Protein AF-A0A0F9M7B9-F1 (afdb_monomer_lite)

Structure (mmCIF, N/CA/C/O backbone):
data_AF-A0A0F9M7B9-F1
#
_entry.id   AF-A0A0F9M7B9-F1
#
loop_
_atom_site.group_PDB
_atom_site.id
_atom_site.type_symbol
_atom_site.label_atom_id
_atom_site.label_alt_id
_atom_site.label_comp_id
_atom_site.label_asym_id
_atom_site.label_entity_id
_atom_site.label_seq_id
_atom_site.pdbx_PDB_ins_code
_atom_site.Cartn_x
_atom_site.Cartn_y
_atom_site.Cartn_z
_atom_site.occupancy
_atom_site.B_iso_or_equiv
_atom_site.auth_seq_id
_atom_site.auth_comp_id
_atom_site.auth_asym_id
_atom_site.auth_atom_id
_atom_site.pdbx_PDB_model_num
ATOM 1 N N . MET A 1 1 ? 19.410 7.692 6.467 1.00 44.75 1 MET A N 1
ATOM 2 C CA . MET A 1 1 ? 18.412 7.397 5.417 1.00 44.75 1 MET A CA 1
ATOM 3 C C . MET A 1 1 ? 17.700 6.108 5.804 1.00 44.75 1 MET A C 1
ATOM 5 O O . MET A 1 1 ? 18.288 5.040 5.703 1.00 44.75 1 MET A O 1
ATOM 9 N N . THR A 1 2 ? 16.499 6.206 6.368 1.00 56.56 2 THR A N 1
ATOM 10 C CA . THR A 1 2 ? 15.730 5.070 6.905 1.00 56.56 2 THR A CA 1
ATOM 11 C C . THR A 1 2 ? 14.997 4.385 5.751 1.00 56.56 2 THR A C 1
ATOM 13 O O . THR A 1 2 ? 14.024 4.923 5.225 1.00 56.56 2 THR A O 1
ATOM 16 N N . GLY A 1 3 ? 15.500 3.232 5.299 1.00 77.12 3 GLY A N 1
ATOM 17 C CA . GLY A 1 3 ? 14.909 2.485 4.183 1.00 77.12 3 GLY A CA 1
ATOM 18 C C . GLY A 1 3 ? 13.500 1.962 4.494 1.00 77.12 3 GLY A C 1
ATOM 19 O O . GLY A 1 3 ? 13.131 1.815 5.660 1.00 77.12 3 GLY A O 1
ATOM 20 N N . ILE A 1 4 ? 12.718 1.636 3.456 1.00 86.00 4 ILE A N 1
ATOM 21 C CA . ILE A 1 4 ? 11.311 1.215 3.607 1.00 86.00 4 ILE A CA 1
ATOM 22 C C . ILE A 1 4 ? 11.134 0.019 4.557 1.00 86.00 4 ILE A C 1
ATOM 24 O O . ILE A 1 4 ? 10.221 0.004 5.376 1.00 86.00 4 ILE A O 1
ATOM 28 N N . VAL A 1 5 ? 12.065 -0.936 4.514 1.00 87.81 5 VAL A N 1
ATOM 29 C CA . VAL A 1 5 ? 12.087 -2.111 5.400 1.00 87.81 5 VAL A CA 1
ATOM 30 C C . VAL A 1 5 ? 12.190 -1.699 6.868 1.00 87.81 5 VAL A C 1
ATOM 32 O O . VAL A 1 5 ? 11.502 -2.252 7.716 1.00 87.81 5 VAL A O 1
ATOM 35 N N . GLN A 1 6 ? 13.016 -0.698 7.177 1.00 86.75 6 GLN A N 1
ATOM 36 C CA . GLN A 1 6 ? 13.178 -0.218 8.545 1.00 86.75 6 GLN A CA 1
ATOM 37 C C . GLN A 1 6 ? 11.913 0.487 9.039 1.00 86.75 6 GLN A C 1
ATOM 39 O O . GLN A 1 6 ? 11.528 0.287 10.184 1.00 86.75 6 GLN A O 1
ATOM 44 N N . ARG A 1 7 ? 11.232 1.253 8.177 1.00 85.88 7 ARG A N 1
ATOM 45 C CA . ARG A 1 7 ? 9.945 1.882 8.517 1.00 85.88 7 ARG A CA 1
ATOM 46 C C . ARG A 1 7 ? 8.865 0.834 8.800 1.00 85.88 7 ARG A C 1
ATOM 48 O O . ARG A 1 7 ? 8.192 0.924 9.817 1.00 85.88 7 ARG A O 1
ATOM 55 N N . LEU A 1 8 ? 8.763 -0.199 7.963 1.00 87.38 8 LEU A N 1
ATOM 56 C CA . LEU A 1 8 ? 7.835 -1.315 8.188 1.00 87.38 8 LEU A CA 1
ATOM 57 C C . LEU A 1 8 ? 8.156 -2.076 9.484 1.00 87.38 8 LEU A C 1
ATOM 59 O O . LEU A 1 8 ? 7.245 -2.386 10.244 1.00 87.38 8 LEU A O 1
ATOM 63 N N . ASN A 1 9 ? 9.440 -2.293 9.793 1.00 89.69 9 ASN A N 1
ATOM 64 C CA . ASN A 1 9 ? 9.862 -2.889 11.064 1.00 89.69 9 ASN A CA 1
ATOM 65 C C . ASN A 1 9 ? 9.523 -2.014 12.282 1.00 89.69 9 ASN A C 1
ATOM 67 O O . ASN A 1 9 ? 9.213 -2.558 13.334 1.00 89.69 9 ASN A O 1
ATOM 71 N N . VAL A 1 10 ? 9.581 -0.682 12.167 1.00 86.88 10 VAL A N 1
ATOM 72 C CA . VAL A 1 10 ? 9.195 0.227 13.263 1.00 86.88 10 VAL A CA 1
ATOM 73 C C . VAL A 1 10 ? 7.695 0.144 13.542 1.00 86.88 10 VAL A C 1
ATOM 75 O O . VAL A 1 10 ? 7.303 0.125 14.703 1.00 86.88 10 VAL A O 1
ATOM 78 N N . VAL A 1 11 ? 6.867 0.065 12.498 1.00 82.31 11 VAL A N 1
ATOM 79 C CA . VAL A 1 11 ? 5.403 0.048 12.648 1.00 82.31 11 VAL A CA 1
ATOM 80 C C . VAL A 1 11 ? 4.883 -1.332 13.060 1.00 82.31 11 VAL A C 1
ATOM 82 O O . VAL A 1 11 ? 4.024 -1.432 13.929 1.00 82.31 11 VAL A O 1
ATOM 85 N N . PHE A 1 12 ? 5.398 -2.406 12.458 1.00 84.75 12 PHE A N 1
ATOM 86 C CA . PHE A 1 12 ? 4.832 -3.755 12.599 1.00 84.75 12 PHE A CA 1
ATOM 87 C C . PHE A 1 12 ? 5.745 -4.759 13.313 1.00 84.75 12 PHE A C 1
ATOM 89 O O . PHE A 1 12 ? 5.338 -5.899 13.563 1.00 84.75 12 PHE A O 1
ATOM 96 N N . GLY A 1 13 ? 6.995 -4.403 13.610 1.00 87.06 13 GLY A N 1
ATOM 97 C CA . GLY A 1 13 ? 7.968 -5.355 14.144 1.00 87.06 13 GLY A CA 1
ATOM 98 C C . GLY A 1 13 ? 8.154 -6.558 13.202 1.00 87.06 13 GLY A C 1
ATOM 99 O O . GLY A 1 13 ? 8.300 -6.364 11.997 1.00 87.06 13 GLY A O 1
ATOM 100 N N . PRO A 1 14 ? 8.142 -7.806 13.705 1.00 88.38 14 PRO A N 1
ATOM 101 C CA . PRO A 1 14 ? 8.299 -9.010 12.883 1.00 88.38 14 PRO A CA 1
ATOM 102 C C . PRO A 1 14 ? 6.991 -9.505 12.237 1.00 88.38 14 PRO A C 1
ATOM 104 O O . PRO A 1 14 ? 6.992 -10.551 11.597 1.00 88.38 14 PRO A O 1
ATOM 107 N N . THR A 1 15 ? 5.864 -8.814 12.434 1.00 87.69 15 THR A N 1
ATOM 108 C CA . THR A 1 15 ? 4.527 -9.326 12.063 1.00 87.69 15 THR A CA 1
ATOM 109 C C . THR A 1 15 ? 4.100 -9.011 10.629 1.00 87.69 15 THR A C 1
ATOM 111 O O . THR A 1 15 ? 2.975 -9.320 10.238 1.00 87.69 15 THR A O 1
ATOM 114 N N . TRP A 1 16 ? 4.987 -8.416 9.829 1.00 92.56 16 TRP A N 1
ATOM 115 C CA . TRP A 1 16 ? 4.747 -8.148 8.415 1.00 92.56 16 TRP A CA 1
ATOM 116 C C . TRP A 1 16 ? 5.585 -9.062 7.518 1.00 92.56 16 TRP A C 1
ATOM 118 O O . TRP A 1 16 ? 6.650 -9.549 7.895 1.00 92.56 16 TRP A O 1
ATOM 128 N N . GLY A 1 17 ? 5.105 -9.270 6.298 1.00 93.75 17 GLY A N 1
ATOM 129 C CA . GLY A 1 17 ? 5.786 -10.022 5.255 1.00 93.75 17 GLY A CA 1
ATOM 130 C C . GLY A 1 17 ? 5.782 -9.273 3.930 1.00 93.75 17 GLY A C 1
ATOM 131 O O . GLY A 1 17 ? 4.973 -8.371 3.703 1.00 93.75 17 GLY A O 1
ATOM 132 N N . ARG A 1 18 ? 6.683 -9.675 3.033 1.00 94.12 18 ARG A N 1
ATOM 133 C CA . ARG A 1 18 ? 6.687 -9.233 1.637 1.00 94.12 18 ARG A CA 1
ATOM 134 C C . ARG A 1 18 ? 6.774 -10.419 0.698 1.00 94.12 18 ARG A C 1
ATOM 136 O O . ARG A 1 18 ? 7.470 -11.389 0.988 1.00 94.12 18 ARG A O 1
ATOM 143 N N . GLU A 1 19 ? 6.150 -10.279 -0.455 1.00 95.81 19 GLU A N 1
ATOM 144 C CA . GLU A 1 19 ? 6.183 -11.256 -1.533 1.00 95.81 19 GLU A CA 1
ATOM 145 C C . GLU A 1 19 ? 6.280 -10.521 -2.872 1.00 95.81 19 GLU A C 1
ATOM 147 O O . GLU A 1 19 ? 5.606 -9.515 -3.089 1.00 95.81 19 GLU A O 1
ATOM 152 N N . VAL A 1 20 ? 7.130 -11.009 -3.776 1.00 95.38 20 VAL A N 1
ATOM 153 C CA . VAL A 1 20 ? 7.115 -10.583 -5.180 1.00 95.38 20 VAL A CA 1
ATOM 154 C C . VAL A 1 20 ? 6.212 -11.562 -5.917 1.00 95.38 20 VAL A C 1
ATOM 156 O O . VAL A 1 20 ? 6.553 -12.733 -6.047 1.00 95.38 20 VAL A O 1
ATOM 159 N N . THR A 1 21 ? 5.042 -11.097 -6.345 1.00 92.19 21 THR A N 1
ATOM 160 C CA . THR A 1 21 ? 3.989 -11.945 -6.924 1.00 92.19 21 THR A CA 1
ATOM 161 C C . THR A 1 21 ? 4.118 -12.096 -8.437 1.00 92.19 21 THR A C 1
ATOM 163 O O . THR A 1 21 ? 3.673 -13.099 -8.988 1.00 92.19 21 THR A O 1
ATOM 166 N N . SER A 1 22 ? 4.752 -11.139 -9.118 1.00 94.00 22 SER A N 1
ATOM 167 C CA . SER A 1 22 ? 5.152 -11.276 -10.520 1.00 94.00 22 SER A CA 1
ATOM 168 C C . SER A 1 22 ? 6.384 -10.437 -10.840 1.00 94.00 22 SER A C 1
ATOM 170 O O . SER A 1 22 ? 6.660 -9.426 -10.184 1.00 94.00 22 SER A O 1
ATOM 172 N N . ILE A 1 23 ? 7.118 -10.877 -11.862 1.00 94.06 23 ILE A N 1
ATOM 173 C CA . ILE A 1 23 ? 8.204 -10.134 -12.497 1.00 94.06 23 ILE A CA 1
ATOM 174 C C . ILE A 1 23 ? 8.000 -10.271 -14.000 1.00 94.06 23 ILE A C 1
ATOM 176 O O . ILE A 1 23 ? 8.143 -11.357 -14.557 1.00 94.06 23 ILE A O 1
ATOM 180 N N . ASP A 1 24 ? 7.684 -9.157 -14.637 1.00 90.38 24 ASP A N 1
ATOM 181 C CA . ASP A 1 24 ? 7.387 -9.060 -16.053 1.00 90.38 24 ASP A CA 1
ATOM 182 C C . ASP A 1 24 ? 8.468 -8.225 -16.744 1.00 90.38 24 ASP A C 1
ATOM 184 O O . ASP A 1 24 ? 9.018 -7.275 -16.177 1.00 90.38 24 ASP A O 1
ATOM 188 N N . ARG A 1 25 ? 8.797 -8.593 -17.983 1.00 90.44 25 ARG A N 1
ATOM 189 C CA . ARG A 1 25 ? 9.748 -7.864 -18.828 1.00 90.44 25 ARG A CA 1
ATOM 190 C C . ARG A 1 25 ? 9.031 -7.414 -20.082 1.00 90.44 25 ARG A C 1
ATOM 192 O O . ARG A 1 25 ? 8.461 -8.240 -20.790 1.00 90.44 25 ARG A O 1
ATOM 199 N N . ILE A 1 26 ? 9.083 -6.120 -20.352 1.00 86.62 26 ILE A N 1
ATOM 200 C CA . ILE A 1 26 ? 8.426 -5.513 -21.501 1.00 86.62 26 ILE A CA 1
ATOM 201 C C . ILE A 1 26 ? 9.495 -4.857 -22.362 1.00 86.62 26 ILE A C 1
ATOM 203 O O . ILE A 1 26 ? 10.214 -3.967 -21.905 1.00 86.62 26 ILE A O 1
ATOM 207 N N . ASP A 1 27 ? 9.599 -5.301 -23.612 1.00 85.62 27 ASP A N 1
ATOM 208 C CA . ASP A 1 27 ? 10.394 -4.600 -24.613 1.00 85.62 27 ASP A CA 1
ATOM 209 C C . ASP A 1 27 ? 9.706 -3.268 -24.925 1.00 85.62 27 ASP A C 1
ATOM 211 O O . ASP A 1 27 ? 8.566 -3.228 -25.394 1.00 85.62 27 ASP A O 1
ATOM 215 N N . LEU A 1 28 ? 10.391 -2.165 -24.630 1.00 78.50 28 LEU A N 1
ATOM 216 C CA . LEU A 1 28 ? 9.907 -0.833 -24.963 1.00 78.50 28 LEU A CA 1
ATOM 217 C C . LEU A 1 28 ? 10.309 -0.470 -26.398 1.00 78.50 28 LEU A C 1
ATOM 219 O O . LEU A 1 28 ? 11.303 -0.995 -26.906 1.00 78.50 28 LEU A O 1
ATOM 223 N N . PRO A 1 29 ? 9.597 0.475 -27.040 1.00 76.69 29 PRO A N 1
ATOM 224 C CA . PRO A 1 29 ? 10.014 1.016 -28.324 1.00 76.69 29 PRO A CA 1
ATOM 225 C C . PRO A 1 29 ? 11.465 1.501 -28.283 1.00 76.69 29 PRO A C 1
ATOM 227 O O . PRO A 1 29 ? 11.887 2.181 -27.338 1.00 76.69 29 PRO A O 1
ATOM 230 N N . ASP A 1 30 ? 12.218 1.156 -29.325 1.00 76.31 30 ASP A N 1
ATOM 231 C CA . ASP A 1 30 ? 13.620 1.532 -29.423 1.00 76.31 30 ASP A CA 1
ATOM 232 C C . ASP A 1 30 ? 13.771 3.058 -29.437 1.00 76.31 30 ASP A C 1
ATOM 234 O O . ASP A 1 30 ? 13.043 3.777 -30.127 1.00 76.31 30 ASP A O 1
ATOM 238 N N . LEU A 1 31 ? 14.757 3.565 -28.695 1.00 68.25 31 LEU A N 1
ATOM 239 C CA . LEU A 1 31 ? 15.108 4.978 -28.780 1.00 68.25 31 LEU A CA 1
ATOM 240 C C . LEU A 1 31 ? 15.953 5.246 -30.028 1.00 68.25 31 LEU A C 1
ATOM 242 O O . LEU A 1 31 ? 16.766 4.395 -30.422 1.00 68.25 31 LEU A O 1
ATOM 246 N N . PRO A 1 32 ? 15.836 6.457 -30.609 1.00 62.53 32 PRO A N 1
ATOM 247 C CA . PRO A 1 32 ? 16.782 6.895 -31.612 1.00 62.53 32 PRO A CA 1
ATOM 248 C C . PRO A 1 32 ? 18.209 6.831 -31.041 1.00 62.53 32 PRO A C 1
ATOM 250 O O . PRO A 1 32 ? 18.412 6.985 -29.828 1.00 62.53 32 PRO A O 1
ATOM 253 N N . PRO A 1 33 ? 19.212 6.594 -31.895 1.00 63.75 33 PRO A N 1
ATOM 254 C CA . PRO A 1 33 ? 20.592 6.533 -31.449 1.00 63.75 33 PRO A CA 1
ATOM 255 C C . PRO A 1 33 ? 21.046 7.818 -30.759 1.00 63.75 33 PRO A C 1
ATOM 257 O O . PRO A 1 33 ? 20.585 8.916 -31.081 1.00 63.75 33 PRO A O 1
ATOM 260 N N . ARG A 1 34 ? 21.970 7.695 -29.803 1.00 58.00 34 ARG A N 1
ATOM 261 C CA . ARG A 1 34 ? 22.417 8.843 -29.014 1.00 58.00 34 ARG A CA 1
ATOM 262 C C . ARG A 1 34 ? 23.474 9.621 -29.798 1.00 58.00 34 ARG A C 1
ATOM 264 O O . ARG A 1 34 ? 24.616 9.180 -29.910 1.00 58.00 34 ARG A O 1
ATOM 271 N N . HIS A 1 35 ? 23.098 10.797 -30.298 1.00 52.59 35 HIS A N 1
ATOM 272 C CA . HIS A 1 35 ? 23.977 11.673 -31.082 1.00 52.59 35 HIS A CA 1
ATOM 273 C C . HIS A 1 35 ? 25.308 12.000 -30.374 1.00 52.59 35 HIS A C 1
ATOM 275 O O . HIS A 1 35 ? 26.341 12.087 -31.026 1.00 52.59 35 HIS A O 1
ATOM 281 N N . ASP A 1 36 ? 25.298 12.142 -29.050 1.00 51.47 36 ASP A N 1
ATOM 282 C CA . ASP A 1 36 ? 26.429 12.656 -28.262 1.00 51.47 36 ASP A CA 1
ATOM 283 C C . ASP A 1 36 ? 27.505 11.603 -27.947 1.00 51.47 36 ASP A C 1
ATOM 285 O O . ASP A 1 36 ? 28.661 11.959 -27.730 1.00 51.47 36 ASP A O 1
ATOM 289 N N . ARG A 1 37 ? 27.139 10.314 -27.898 1.00 48.94 37 ARG A N 1
ATOM 290 C CA . ARG A 1 37 ? 28.074 9.224 -27.552 1.00 48.94 37 ARG A CA 1
ATOM 291 C C . ARG A 1 37 ? 28.539 8.449 -28.781 1.00 48.94 37 ARG A C 1
ATOM 293 O O . ARG A 1 37 ? 29.679 7.998 -28.807 1.00 48.94 37 ARG A O 1
ATOM 300 N N . ASP A 1 38 ? 27.683 8.346 -29.797 1.00 47.16 38 ASP A N 1
ATOM 301 C CA . ASP A 1 38 ? 27.969 7.534 -30.978 1.00 47.16 38 ASP A CA 1
ATOM 302 C C . ASP A 1 38 ? 28.504 8.364 -32.158 1.00 47.16 38 ASP A C 1
ATOM 304 O O . ASP A 1 38 ? 29.218 7.831 -33.007 1.00 47.16 38 ASP A O 1
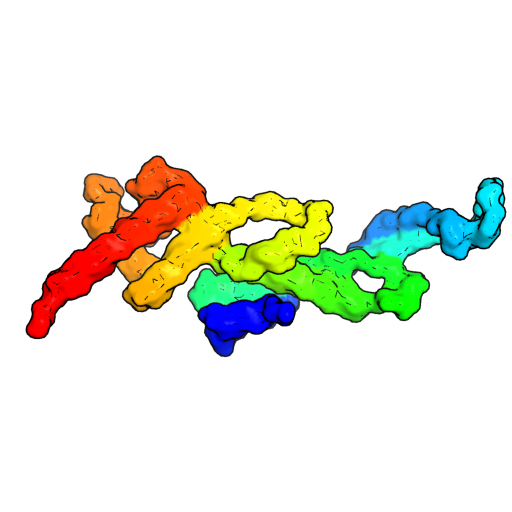ATOM 308 N N . CYS A 1 39 ? 28.213 9.669 -32.223 1.00 49.34 39 CYS A N 1
ATOM 309 C CA . CYS A 1 39 ? 28.727 10.550 -33.273 1.00 49.34 39 CYS A CA 1
ATOM 310 C C . CYS A 1 39 ? 29.893 11.378 -32.717 1.00 49.34 39 CYS A C 1
ATOM 312 O O . CYS A 1 39 ? 29.716 12.524 -32.309 1.00 49.34 39 CYS A O 1
ATOM 314 N N . GLY A 1 40 ? 31.090 10.785 -32.667 1.00 46.53 40 GLY A N 1
ATOM 315 C CA . GLY A 1 40 ? 32.294 11.464 -32.177 1.00 46.53 40 GLY A CA 1
ATOM 316 C C . GLY A 1 40 ? 32.475 12.855 -32.799 1.00 46.53 40 GLY A C 1
ATOM 317 O O . GLY A 1 40 ? 32.540 12.959 -34.019 1.00 46.53 40 GLY A O 1
ATOM 318 N N . GLU A 1 41 ? 32.511 13.886 -31.942 1.00 46.38 41 GLU A N 1
ATOM 319 C CA . GLU A 1 41 ? 32.852 15.324 -32.093 1.00 46.38 41 GLU A CA 1
ATOM 320 C C . GLU A 1 41 ? 32.399 16.134 -33.330 1.00 46.38 41 GLU A C 1
ATOM 322 O O . GLU A 1 41 ? 32.396 17.366 -33.287 1.00 46.38 41 GLU A O 1
ATOM 327 N N . LYS A 1 42 ? 31.964 15.527 -34.432 1.00 45.53 42 LYS A N 1
ATOM 328 C CA . LYS A 1 42 ? 31.574 16.228 -35.656 1.00 45.53 42 LYS A CA 1
ATOM 329 C C . LYS A 1 42 ? 30.060 16.299 -35.753 1.00 45.53 42 LYS A C 1
ATOM 331 O O . LYS A 1 42 ? 29.397 15.389 -36.253 1.00 45.53 42 LYS A O 1
ATOM 336 N N . ARG A 1 43 ? 29.522 17.439 -35.306 1.00 44.94 43 ARG A N 1
ATOM 337 C CA . ARG A 1 43 ? 28.141 17.859 -35.581 1.00 44.94 43 ARG A CA 1
ATOM 338 C C . ARG A 1 43 ? 27.864 17.716 -37.083 1.00 44.94 43 ARG A C 1
ATOM 340 O O . ARG A 1 43 ? 28.489 18.396 -37.890 1.00 44.94 43 ARG A O 1
ATOM 347 N N . GLY A 1 44 ? 26.925 16.839 -37.439 1.00 47.47 44 GLY A N 1
ATOM 348 C CA . GLY A 1 44 ? 26.313 16.817 -38.770 1.00 47.47 44 GLY A CA 1
ATOM 349 C C . GLY A 1 44 ? 26.603 15.616 -39.672 1.00 47.47 44 GLY A C 1
ATOM 350 O O . GLY A 1 44 ? 26.188 15.660 -40.823 1.00 47.47 44 GLY A O 1
ATOM 351 N N . ASN A 1 45 ? 27.267 14.546 -39.215 1.00 47.06 45 ASN A N 1
ATOM 352 C CA . ASN A 1 45 ? 27.452 13.359 -40.067 1.00 47.06 45 ASN A CA 1
ATOM 353 C C . ASN A 1 45 ? 27.373 12.036 -39.284 1.00 47.06 45 ASN A C 1
ATOM 355 O O . ASN A 1 45 ? 28.339 11.278 -39.210 1.00 47.06 45 ASN A O 1
ATOM 359 N N . CYS A 1 46 ? 26.213 11.747 -38.688 1.00 50.44 46 CYS A N 1
ATOM 360 C CA . CYS A 1 46 ? 25.936 10.412 -38.153 1.00 50.44 46 CYS A CA 1
ATOM 361 C C . CYS A 1 46 ? 25.682 9.475 -39.342 1.00 50.44 46 CYS A C 1
ATOM 363 O O . CYS A 1 46 ? 24.607 9.478 -39.942 1.00 50.44 46 CYS A O 1
ATOM 365 N N . ARG A 1 47 ? 26.720 8.747 -39.764 1.00 46.88 47 ARG A N 1
ATOM 366 C CA . ARG A 1 47 ? 26.633 7.800 -40.881 1.00 46.88 47 ARG A CA 1
ATOM 367 C C . ARG A 1 47 ? 25.664 6.667 -40.531 1.00 46.88 47 ARG A C 1
ATOM 369 O O . ARG A 1 47 ? 25.629 6.194 -39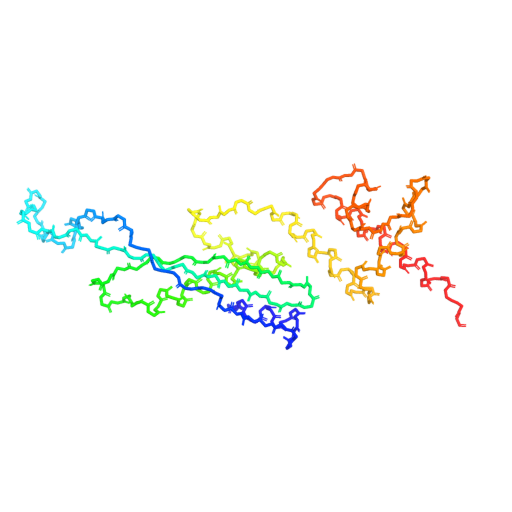.399 1.00 46.88 47 ARG A O 1
ATOM 376 N N . ALA A 1 48 ? 24.905 6.220 -41.531 1.00 44.31 48 ALA A N 1
ATOM 377 C CA . ALA A 1 48 ? 24.053 5.036 -41.471 1.00 44.31 48 ALA A CA 1
ATOM 378 C C . ALA A 1 48 ? 24.814 3.847 -40.849 1.00 44.31 48 ALA A C 1
ATOM 380 O O . ALA A 1 48 ? 25.810 3.385 -41.401 1.00 44.31 48 ALA A O 1
ATOM 381 N N . GLY A 1 49 ? 24.377 3.399 -39.670 1.00 45.44 49 GLY A N 1
ATOM 382 C CA . GLY A 1 49 ? 25.078 2.387 -38.871 1.00 45.44 49 GLY A CA 1
ATOM 383 C C . GLY A 1 49 ? 24.750 2.430 -37.377 1.00 45.44 49 GLY A C 1
ATOM 384 O O . GLY A 1 49 ? 25.008 1.466 -36.660 1.00 45.44 49 GLY A O 1
ATOM 385 N N . HIS A 1 50 ? 24.136 3.514 -36.907 1.00 53.34 50 HIS A N 1
ATOM 386 C CA . HIS A 1 50 ? 23.699 3.626 -35.525 1.00 53.34 50 HIS A CA 1
ATOM 387 C C . HIS A 1 50 ? 22.487 2.728 -35.252 1.00 53.34 50 HIS A C 1
ATOM 389 O O . HIS A 1 50 ? 21.401 2.948 -35.793 1.00 53.34 50 HIS A O 1
ATOM 395 N N . LYS A 1 51 ? 22.686 1.690 -34.432 1.00 57.66 51 LYS A N 1
ATOM 396 C CA . LYS A 1 51 ? 21.611 0.775 -34.044 1.00 57.66 51 LYS A CA 1
ATOM 397 C C . LYS A 1 51 ? 20.648 1.494 -33.090 1.00 57.66 51 LYS A C 1
ATOM 399 O O . LYS A 1 51 ? 21.119 2.193 -32.190 1.00 57.66 51 LYS A O 1
ATOM 404 N N . PRO A 1 52 ? 19.329 1.324 -33.266 1.00 63.16 52 PRO A N 1
ATOM 405 C CA . PRO A 1 52 ? 18.350 1.773 -32.285 1.00 63.16 52 PRO A CA 1
ATOM 406 C C . PRO A 1 52 ? 18.702 1.228 -30.896 1.00 63.16 52 PRO A C 1
ATOM 408 O O . PRO A 1 52 ? 19.154 0.084 -30.766 1.00 63.16 52 PRO A O 1
ATOM 411 N N . ARG A 1 53 ? 18.539 2.056 -29.861 1.00 69.75 53 ARG A N 1
ATOM 412 C CA . ARG A 1 53 ? 18.856 1.651 -28.488 1.00 69.75 53 ARG A CA 1
ATOM 413 C C . ARG A 1 53 ? 17.678 0.891 -27.906 1.00 69.75 53 ARG A C 1
ATOM 415 O O . ARG A 1 53 ? 16.650 1.495 -27.593 1.00 69.75 53 ARG A O 1
ATOM 422 N N . LYS A 1 54 ? 17.871 -0.416 -27.728 1.00 80.31 54 LYS A N 1
ATOM 423 C CA . LYS A 1 54 ? 16.907 -1.285 -27.054 1.00 80.31 54 LYS A CA 1
ATOM 424 C C . LYS A 1 54 ? 16.746 -0.876 -25.602 1.00 80.31 54 LYS A C 1
ATOM 426 O O . LYS A 1 54 ? 17.724 -0.552 -24.925 1.00 80.31 54 LYS A O 1
ATOM 431 N N . ARG A 1 55 ? 15.519 -0.945 -25.107 1.00 83.38 55 ARG A N 1
ATOM 432 C CA . ARG A 1 55 ? 15.201 -0.697 -23.702 1.00 83.38 55 ARG A CA 1
ATOM 433 C C . ARG A 1 55 ? 14.200 -1.731 -23.253 1.00 83.38 55 ARG A C 1
ATOM 435 O O . ARG A 1 55 ? 13.248 -2.018 -23.969 1.00 83.38 55 ARG A O 1
ATOM 442 N N . ILE A 1 56 ? 14.419 -2.246 -22.060 1.00 83.94 56 ILE A N 1
ATOM 443 C CA . ILE A 1 56 ? 13.526 -3.215 -21.448 1.00 83.94 56 ILE A CA 1
ATOM 444 C C . ILE A 1 56 ? 13.046 -2.605 -20.142 1.00 83.94 56 ILE A C 1
ATOM 446 O O . ILE A 1 56 ? 13.850 -2.125 -19.341 1.00 83.94 56 ILE A O 1
ATOM 450 N N . GLU A 1 57 ? 11.738 -2.596 -19.938 1.00 86.81 57 GLU A N 1
ATOM 451 C CA . GLU A 1 57 ? 11.141 -2.276 -18.652 1.00 86.81 57 GLU A CA 1
ATOM 452 C C . GLU A 1 57 ? 10.921 -3.557 -17.858 1.00 86.81 57 GLU A C 1
ATOM 454 O O . GLU A 1 57 ? 10.294 -4.504 -18.332 1.00 86.81 57 GLU A O 1
ATOM 459 N N . VAL A 1 58 ? 11.463 -3.585 -16.645 1.00 89.25 58 VAL A N 1
ATOM 460 C CA . VAL A 1 58 ? 11.158 -4.614 -15.656 1.00 89.25 58 VAL A CA 1
ATOM 461 C C . VAL A 1 58 ? 10.035 -4.082 -14.784 1.00 89.25 58 VAL A C 1
ATOM 463 O O . VAL A 1 58 ? 10.205 -3.061 -14.115 1.00 89.25 58 VAL A O 1
ATOM 466 N N . ILE A 1 59 ? 8.902 -4.775 -14.786 1.00 90.44 59 ILE A N 1
ATOM 467 C CA . ILE A 1 59 ? 7.761 -4.485 -13.924 1.00 90.44 59 ILE A CA 1
ATOM 468 C C . ILE A 1 59 ? 7.681 -5.587 -12.881 1.00 90.44 59 ILE A C 1
ATOM 470 O O . ILE A 1 59 ? 7.657 -6.766 -13.213 1.00 90.44 59 ILE A O 1
ATOM 474 N N . THR A 1 60 ? 7.630 -5.220 -11.609 1.00 92.06 60 THR A N 1
ATOM 475 C CA . THR A 1 60 ? 7.434 -6.177 -10.521 1.00 92.06 60 THR A CA 1
ATOM 476 C C . THR A 1 60 ? 6.164 -5.858 -9.768 1.00 92.06 60 THR A C 1
ATOM 478 O O . THR A 1 60 ? 5.859 -4.693 -9.504 1.00 92.06 60 THR A O 1
ATOM 481 N N . ARG A 1 61 ? 5.416 -6.897 -9.404 1.00 93.62 61 ARG A N 1
ATOM 482 C CA . ARG A 1 61 ? 4.283 -6.787 -8.492 1.00 93.62 61 ARG A CA 1
ATOM 483 C C . ARG A 1 61 ? 4.721 -7.251 -7.114 1.00 93.62 61 ARG A C 1
ATOM 485 O O . ARG A 1 61 ? 5.237 -8.353 -6.951 1.00 93.62 61 ARG A O 1
ATOM 492 N N . VAL A 1 62 ? 4.524 -6.396 -6.123 1.00 94.94 62 VAL A N 1
ATOM 493 C CA . VAL A 1 62 ? 4.902 -6.641 -4.734 1.00 94.94 62 VAL A CA 1
ATOM 494 C C . VAL A 1 62 ? 3.652 -6.629 -3.875 1.00 94.94 62 VAL A C 1
ATOM 496 O O . VAL A 1 62 ? 2.844 -5.706 -3.966 1.00 94.94 62 VAL A O 1
ATOM 499 N N . ARG A 1 63 ? 3.538 -7.635 -3.013 1.00 94.88 63 ARG A N 1
ATOM 500 C CA . ARG A 1 63 ? 2.582 -7.701 -1.918 1.00 94.88 63 ARG A CA 1
ATOM 501 C C . ARG A 1 63 ? 3.294 -7.424 -0.606 1.00 94.88 63 ARG A C 1
ATOM 503 O O . ARG A 1 63 ? 4.312 -8.049 -0.312 1.00 94.88 63 ARG A O 1
ATOM 510 N N . ILE A 1 64 ? 2.733 -6.533 0.198 1.00 94.75 64 ILE A N 1
ATOM 511 C CA . ILE A 1 64 ? 3.063 -6.396 1.614 1.00 94.75 64 ILE A CA 1
ATOM 512 C C . ILE A 1 64 ? 1.876 -6.930 2.411 1.00 94.75 64 ILE A C 1
ATOM 514 O O . ILE A 1 64 ? 0.745 -6.479 2.229 1.00 94.75 64 ILE A O 1
ATOM 518 N N . THR A 1 65 ? 2.151 -7.888 3.287 1.00 93.56 65 THR A N 1
ATOM 519 C CA . THR A 1 65 ? 1.183 -8.502 4.198 1.00 93.56 65 THR A CA 1
ATOM 520 C C . THR A 1 65 ? 1.442 -7.958 5.590 1.00 93.56 65 THR A C 1
ATOM 522 O O . THR A 1 65 ? 2.557 -8.087 6.091 1.00 93.56 65 THR A O 1
ATOM 525 N N . THR A 1 66 ? 0.447 -7.345 6.222 1.00 91.25 66 THR A N 1
ATOM 526 C CA . THR A 1 66 ? 0.573 -6.789 7.578 1.00 91.25 66 THR A CA 1
ATOM 527 C C . THR A 1 66 ? -0.664 -7.132 8.413 1.00 91.25 66 THR A C 1
ATOM 529 O O . THR A 1 66 ? -1.678 -7.564 7.856 1.00 91.25 66 THR A O 1
ATOM 532 N N . PRO A 1 67 ? -0.641 -6.893 9.738 1.00 83.25 67 PRO A N 1
ATOM 533 C CA . PRO A 1 67 ? -1.847 -6.962 10.565 1.00 83.25 67 PRO A CA 1
ATOM 534 C C . PRO A 1 67 ? -2.971 -6.014 10.112 1.00 83.25 67 PRO A C 1
ATOM 536 O O . PRO A 1 67 ? -4.128 -6.244 10.445 1.00 83.25 67 PRO A O 1
ATOM 539 N N . TRP A 1 68 ? -2.655 -4.967 9.337 1.00 78.75 68 TRP A N 1
ATOM 540 C CA . TRP A 1 68 ? -3.636 -4.036 8.757 1.00 78.75 68 TRP A CA 1
ATOM 541 C C . TRP A 1 68 ? -4.190 -4.505 7.403 1.00 78.75 68 TRP A C 1
ATOM 543 O O . TRP A 1 68 ? -4.934 -3.778 6.745 1.00 78.75 68 TRP A O 1
ATOM 553 N N . GLY A 1 69 ? -3.822 -5.710 6.969 1.00 81.38 69 GLY A N 1
ATOM 554 C CA . GLY A 1 69 ? -4.235 -6.303 5.706 1.00 81.38 69 GLY A CA 1
ATOM 555 C C . GLY A 1 69 ? -3.151 -6.262 4.631 1.00 81.38 69 GLY A C 1
ATOM 556 O O . GLY A 1 69 ? -2.022 -5.813 4.837 1.00 81.38 69 GLY A O 1
ATOM 557 N N . ASN A 1 70 ? -3.513 -6.768 3.455 1.00 89.31 70 ASN A N 1
ATOM 558 C CA . ASN A 1 70 ? -2.588 -6.929 2.339 1.00 89.31 70 ASN A CA 1
ATOM 559 C C . ASN A 1 70 ? -2.679 -5.733 1.395 1.00 89.31 70 ASN A C 1
ATOM 561 O O . ASN A 1 70 ? -3.780 -5.318 1.023 1.00 89.31 70 ASN A O 1
ATOM 565 N N . LYS A 1 71 ? -1.529 -5.214 0.962 1.00 91.38 71 LYS A N 1
ATOM 566 C CA . LYS A 1 71 ? -1.445 -4.212 -0.104 1.00 91.38 71 LYS A CA 1
ATOM 567 C C . LYS A 1 71 ? -0.562 -4.713 -1.228 1.00 91.38 71 LYS A C 1
ATOM 569 O O . LYS A 1 71 ? 0.561 -5.154 -1.002 1.00 91.38 71 LYS A O 1
ATOM 574 N N . ASP A 1 72 ? -1.095 -4.613 -2.435 1.00 91.81 72 ASP A N 1
ATOM 575 C CA . ASP A 1 72 ? -0.420 -4.974 -3.671 1.00 91.81 72 ASP A CA 1
ATOM 576 C C . ASP A 1 72 ? -0.094 -3.701 -4.451 1.00 91.81 72 ASP A C 1
ATOM 578 O O . ASP A 1 72 ? -0.957 -2.840 -4.622 1.00 91.81 72 ASP A O 1
ATOM 582 N N . ALA A 1 73 ? 1.130 -3.590 -4.959 1.00 90.62 73 ALA A N 1
ATOM 583 C CA . ALA A 1 73 ? 1.517 -2.500 -5.844 1.00 90.62 73 ALA A CA 1
ATOM 584 C C . ALA A 1 73 ? 2.552 -2.943 -6.877 1.00 90.62 73 ALA A C 1
ATOM 586 O O . ALA A 1 73 ? 3.263 -3.931 -6.693 1.00 90.62 73 ALA A O 1
ATOM 587 N N . THR A 1 74 ? 2.650 -2.189 -7.969 1.00 90.62 74 THR A N 1
ATOM 588 C CA . THR A 1 74 ? 3.628 -2.432 -9.032 1.00 90.62 74 THR A CA 1
ATOM 589 C C . THR A 1 74 ? 4.754 -1.409 -8.996 1.00 90.62 74 THR A C 1
ATOM 591 O O . THR A 1 74 ? 4.526 -0.227 -8.736 1.00 90.62 74 THR A O 1
ATOM 594 N N . GLY A 1 75 ? 5.979 -1.839 -9.282 1.00 87.56 75 GLY A N 1
ATOM 595 C CA . GLY A 1 75 ? 7.130 -0.970 -9.508 1.00 87.56 75 GLY A CA 1
ATOM 596 C C . GLY A 1 75 ? 7.765 -1.253 -10.865 1.00 87.56 75 GLY A C 1
ATOM 597 O O . GLY A 1 75 ? 7.903 -2.410 -11.240 1.00 87.56 75 GLY A O 1
ATOM 598 N N . GLY A 1 76 ? 8.144 -0.199 -11.591 1.00 87.12 76 GLY A N 1
ATOM 599 C CA . GLY A 1 76 ? 8.772 -0.294 -12.913 1.00 87.12 76 GLY A CA 1
ATOM 600 C C . GLY A 1 76 ? 10.187 0.285 -12.931 1.00 87.12 76 GLY A C 1
ATOM 601 O O . GLY A 1 76 ? 10.455 1.331 -12.318 1.00 87.12 76 GLY A O 1
ATOM 602 N N . HIS A 1 77 ? 11.112 -0.374 -13.625 1.00 86.75 77 HIS A N 1
ATOM 603 C CA . HIS A 1 77 ? 12.436 0.173 -13.907 1.00 86.75 77 HIS A CA 1
ATOM 604 C C . HIS A 1 77 ? 12.906 -0.184 -15.317 1.00 86.75 77 HIS A C 1
ATOM 606 O O . HIS A 1 77 ? 12.992 -1.354 -15.685 1.00 86.75 77 HIS A O 1
ATOM 612 N N . THR A 1 78 ? 13.249 0.837 -16.098 1.00 84.94 78 THR A N 1
ATOM 613 C CA . THR A 1 78 ? 13.807 0.663 -17.438 1.00 84.94 78 THR A CA 1
ATOM 614 C C . THR A 1 78 ? 15.317 0.505 -17.369 1.00 84.94 78 THR A C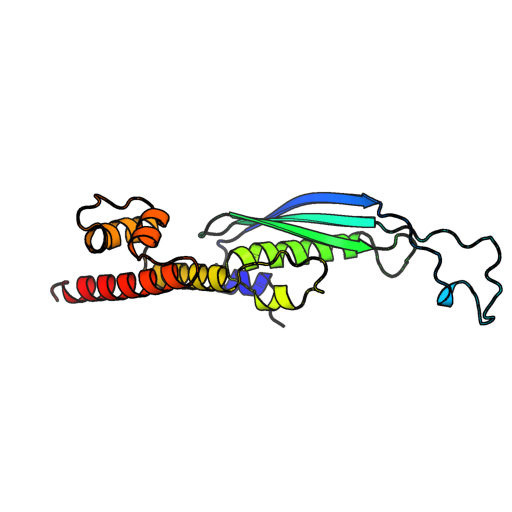 1
ATOM 616 O O . THR A 1 78 ? 15.992 1.319 -16.744 1.00 84.94 78 THR A O 1
ATOM 619 N N . TYR A 1 79 ? 15.854 -0.478 -18.084 1.00 83.12 79 TYR A N 1
ATOM 620 C CA . TYR A 1 79 ? 17.288 -0.619 -18.305 1.00 83.12 79 TYR A CA 1
ATOM 621 C C . TYR A 1 79 ? 17.609 -0.800 -19.787 1.00 83.12 79 TYR A C 1
ATOM 623 O O . TYR A 1 79 ? 16.740 -1.058 -20.626 1.00 83.12 79 TYR A O 1
ATOM 631 N N . PHE A 1 80 ? 18.885 -0.622 -20.103 1.00 83.31 80 PHE A N 1
ATOM 632 C CA . PHE A 1 80 ? 19.426 -0.713 -21.450 1.00 83.31 80 PHE A CA 1
ATOM 633 C C . PHE A 1 80 ? 20.331 -1.948 -21.518 1.00 83.31 80 PHE A C 1
ATOM 635 O O . PHE A 1 80 ? 21.375 -1.944 -20.869 1.00 83.31 80 PHE A O 1
ATOM 642 N N . PRO A 1 81 ? 19.961 -3.013 -22.254 1.00 80.38 81 PRO A N 1
ATOM 643 C CA . PRO A 1 81 ? 20.729 -4.263 -22.269 1.00 80.38 81 PRO A CA 1
ATOM 644 C C . PRO A 1 81 ? 22.158 -4.129 -22.812 1.00 80.38 81 PRO A C 1
ATOM 646 O O . PRO A 1 81 ? 22.999 -4.983 -22.555 1.00 80.38 81 PRO A O 1
ATOM 649 N N . ASP A 1 82 ? 22.420 -3.080 -23.592 1.00 76.38 82 ASP A N 1
ATOM 650 C CA . ASP A 1 82 ? 23.733 -2.727 -24.134 1.00 76.38 82 ASP A CA 1
ATOM 651 C C . ASP A 1 82 ? 24.602 -1.932 -23.142 1.00 76.38 82 ASP A C 1
ATOM 653 O O . ASP A 1 82 ? 25.782 -1.698 -23.407 1.00 76.38 82 ASP A O 1
ATOM 657 N N . ASN A 1 83 ? 24.051 -1.519 -21.996 1.00 74.69 83 ASN A N 1
ATOM 658 C CA . ASN A 1 83 ? 24.781 -0.798 -20.964 1.00 74.69 83 ASN A CA 1
ATOM 659 C C . ASN A 1 83 ? 25.461 -1.767 -19.987 1.00 74.69 83 ASN A C 1
ATOM 661 O O . ASN A 1 83 ? 24.801 -2.402 -19.170 1.00 74.69 83 ASN A O 1
ATOM 665 N N . ALA A 1 84 ? 26.795 -1.824 -20.013 1.00 69.69 84 ALA A N 1
ATOM 666 C CA . ALA A 1 84 ? 27.578 -2.663 -19.102 1.00 69.69 84 ALA A CA 1
ATOM 667 C C . ALA A 1 84 ? 27.468 -2.250 -17.619 1.00 69.69 84 ALA A C 1
ATOM 669 O O . ALA A 1 84 ? 27.769 -3.054 -16.743 1.00 69.69 84 ALA A O 1
ATOM 670 N N . GLU A 1 85 ? 27.046 -1.013 -17.334 1.00 69.81 85 GLU A N 1
ATOM 671 C CA . GLU A 1 85 ? 26.925 -0.472 -15.971 1.00 69.81 85 GLU A CA 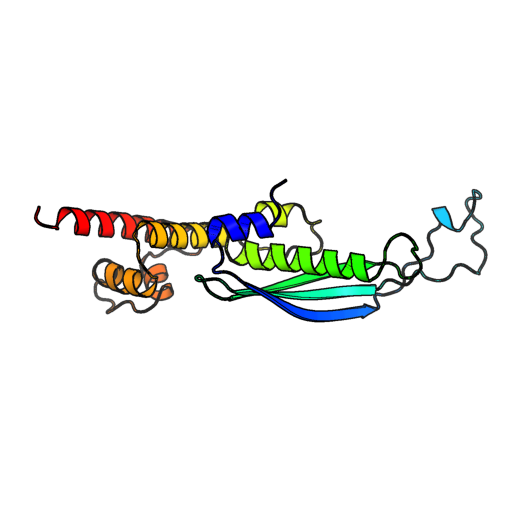1
ATOM 672 C C . GLU A 1 85 ? 25.545 -0.702 -15.336 1.00 69.81 85 GLU A C 1
ATOM 674 O O . GLU A 1 85 ? 25.373 -0.436 -14.150 1.00 69.81 85 GLU A O 1
ATOM 679 N N . GLN A 1 86 ? 24.544 -1.145 -16.106 1.00 69.56 86 GLN A N 1
ATOM 680 C CA . GLN A 1 86 ? 23.185 -1.374 -15.609 1.00 69.56 86 GLN A CA 1
ATOM 681 C C . GLN A 1 86 ? 22.691 -2.745 -16.051 1.00 69.56 86 GLN A C 1
ATOM 683 O O . GLN A 1 86 ? 22.311 -2.948 -17.206 1.00 69.56 86 GLN A O 1
ATOM 688 N N . GLY A 1 87 ? 22.687 -3.689 -15.112 1.00 79.81 87 GLY A N 1
ATOM 689 C CA . GLY A 1 87 ? 22.224 -5.043 -15.355 1.00 79.81 87 GLY A CA 1
ATOM 690 C C . GLY A 1 87 ? 20.719 -5.201 -15.162 1.00 79.81 87 GLY A C 1
ATOM 691 O O . GLY A 1 87 ? 20.052 -4.430 -14.472 1.00 79.81 87 GLY A O 1
ATOM 692 N N . TYR A 1 88 ? 20.193 -6.296 -15.708 1.00 85.56 88 TYR A N 1
ATOM 693 C CA . TYR A 1 88 ? 18.832 -6.746 -15.415 1.00 85.56 88 TYR A CA 1
ATOM 694 C C . TYR A 1 88 ? 18.588 -6.903 -13.900 1.00 85.56 88 TYR A C 1
ATOM 696 O O . TYR A 1 88 ? 17.534 -6.516 -13.405 1.00 85.56 88 TYR A O 1
ATOM 704 N N . ALA A 1 89 ? 19.571 -7.427 -13.158 1.00 87.38 89 ALA A N 1
ATOM 705 C CA . ALA A 1 89 ? 19.456 -7.617 -11.713 1.00 87.38 89 ALA A CA 1
ATOM 706 C C . ALA A 1 89 ? 19.274 -6.287 -10.960 1.00 87.38 89 ALA A C 1
ATOM 708 O O . ALA A 1 89 ? 18.447 -6.205 -10.053 1.00 87.38 89 ALA A O 1
ATOM 709 N N . ASP A 1 90 ? 19.985 -5.232 -11.369 1.00 85.94 90 ASP A N 1
ATOM 710 C CA . ASP A 1 90 ? 19.848 -3.900 -10.770 1.00 85.94 90 ASP A CA 1
ATOM 711 C C . ASP A 1 90 ? 18.463 -3.312 -11.057 1.00 85.94 90 ASP A C 1
ATOM 713 O O . ASP A 1 90 ? 17.810 -2.764 -10.164 1.00 85.94 90 ASP A O 1
ATOM 717 N N . ALA A 1 91 ? 17.981 -3.485 -12.292 1.00 85.12 91 ALA A N 1
ATOM 718 C CA . ALA A 1 91 ? 16.651 -3.056 -12.706 1.00 85.12 91 ALA A CA 1
ATOM 719 C C . ALA A 1 91 ? 15.545 -3.780 -11.925 1.00 85.12 91 ALA A C 1
ATOM 721 O O . ALA A 1 91 ? 14.601 -3.144 -11.457 1.00 85.12 91 ALA A O 1
ATOM 722 N N . GLU A 1 92 ? 15.686 -5.090 -11.722 1.00 91.31 92 GLU A N 1
ATOM 723 C CA . GLU A 1 92 ? 14.760 -5.893 -10.925 1.00 91.31 92 GLU A CA 1
ATOM 724 C C . GLU A 1 92 ? 14.716 -5.411 -9.468 1.00 91.31 92 GLU A C 1
ATOM 726 O O . GLU A 1 92 ? 13.636 -5.140 -8.939 1.00 91.31 92 GLU A O 1
ATOM 731 N N . GLN A 1 93 ? 15.871 -5.215 -8.824 1.00 90.38 93 GLN A N 1
ATOM 732 C CA . GLN A 1 93 ? 15.924 -4.718 -7.444 1.00 90.38 93 GLN A CA 1
ATOM 733 C C . GLN A 1 93 ? 15.348 -3.303 -7.317 1.00 90.38 93 GLN A C 1
ATOM 735 O O . GLN A 1 93 ? 14.623 -3.006 -6.362 1.00 90.38 93 GLN A O 1
ATOM 740 N N . ALA A 1 94 ? 15.610 -2.433 -8.293 1.00 87.81 94 ALA A N 1
ATOM 741 C CA . ALA A 1 94 ? 15.036 -1.095 -8.333 1.00 87.81 94 ALA A CA 1
ATOM 742 C C . ALA A 1 94 ? 13.509 -1.131 -8.506 1.00 87.81 94 ALA A C 1
ATOM 744 O O . ALA A 1 94 ? 12.799 -0.396 -7.813 1.00 87.81 94 ALA A O 1
ATOM 745 N N . ALA A 1 95 ? 12.990 -2.002 -9.374 1.00 89.12 95 ALA A N 1
ATOM 746 C CA . ALA A 1 95 ? 11.557 -2.206 -9.564 1.00 89.12 95 ALA A CA 1
ATOM 747 C C . ALA A 1 95 ? 10.894 -2.739 -8.281 1.00 89.12 95 ALA A C 1
ATOM 749 O O . ALA A 1 95 ? 9.915 -2.155 -7.818 1.00 89.12 95 ALA A O 1
ATOM 750 N N . ILE A 1 96 ? 11.471 -3.761 -7.632 1.00 91.12 96 ILE A N 1
ATOM 751 C CA . ILE A 1 96 ? 10.989 -4.294 -6.341 1.00 91.12 96 ILE A CA 1
ATOM 752 C C . ILE A 1 96 ? 10.975 -3.200 -5.271 1.00 91.12 96 ILE A C 1
ATOM 754 O O . ILE A 1 96 ? 9.994 -3.057 -4.542 1.00 91.12 96 ILE A O 1
ATOM 758 N N . SER A 1 97 ? 12.039 -2.400 -5.178 1.00 89.06 97 SER A N 1
ATOM 759 C CA . SER A 1 97 ? 12.129 -1.291 -4.223 1.00 89.06 97 SER A CA 1
ATOM 760 C C . SER A 1 97 ? 11.024 -0.252 -4.450 1.00 89.06 97 SER A C 1
ATOM 762 O O . SER A 1 97 ? 10.378 0.183 -3.495 1.00 89.06 97 SER A O 1
ATOM 764 N N . LYS A 1 98 ? 10.733 0.100 -5.709 1.00 88.06 98 LYS A N 1
ATOM 765 C CA . LYS A 1 98 ? 9.613 0.990 -6.058 1.00 88.06 98 LYS A CA 1
ATOM 766 C C . LYS A 1 98 ? 8.252 0.376 -5.715 1.00 88.06 98 LYS A C 1
ATOM 768 O O . LYS A 1 98 ? 7.418 1.068 -5.136 1.00 88.06 98 LYS A O 1
ATOM 773 N N . GLY A 1 99 ? 8.042 -0.906 -6.024 1.00 90.00 99 GLY A N 1
ATOM 774 C CA . GLY A 1 99 ? 6.812 -1.632 -5.689 1.00 90.00 99 GLY A CA 1
ATOM 775 C C . GLY A 1 99 ? 6.575 -1.698 -4.177 1.00 90.00 99 GLY A C 1
ATOM 776 O O . GLY A 1 99 ? 5.481 -1.400 -3.713 1.00 90.00 99 GLY A O 1
ATOM 777 N N . MET A 1 100 ? 7.625 -1.970 -3.396 1.00 91.00 100 MET A N 1
ATOM 778 C CA . MET A 1 100 ? 7.600 -1.940 -1.927 1.00 91.00 100 MET A CA 1
ATOM 779 C C . MET A 1 100 ? 7.191 -0.568 -1.382 1.00 91.00 100 MET A C 1
ATOM 781 O O . MET A 1 100 ? 6.323 -0.487 -0.517 1.00 91.00 100 MET A O 1
ATOM 785 N N . LYS A 1 101 ? 7.804 0.514 -1.880 1.00 87.56 101 LYS A N 1
ATOM 786 C CA . LYS A 1 101 ? 7.471 1.881 -1.447 1.00 87.56 101 LYS A CA 1
ATOM 787 C C . LYS A 1 101 ? 6.006 2.217 -1.725 1.00 87.56 101 LYS A C 1
ATOM 789 O O . LYS A 1 101 ? 5.341 2.745 -0.847 1.00 87.56 101 LYS A O 1
ATOM 794 N N . ARG A 1 102 ? 5.499 1.844 -2.904 1.00 87.06 102 ARG A N 1
ATOM 795 C CA . ARG A 1 102 ? 4.090 2.029 -3.286 1.00 87.06 102 ARG A CA 1
ATOM 796 C C . ARG A 1 102 ? 3.130 1.216 -2.424 1.00 87.06 102 ARG A C 1
ATOM 798 O O . ARG A 1 102 ? 2.135 1.739 -1.949 1.00 87.06 102 ARG A O 1
ATOM 805 N N . ALA A 1 103 ? 3.418 -0.062 -2.194 1.00 89.62 103 ALA A N 1
ATOM 806 C CA . ALA A 1 103 ? 2.564 -0.899 -1.353 1.00 89.62 103 ALA A CA 1
ATOM 807 C C . ALA A 1 103 ? 2.519 -0.382 0.095 1.00 89.62 103 ALA A C 1
ATOM 809 O O . ALA A 1 103 ? 1.470 -0.420 0.732 1.00 89.62 103 ALA A O 1
ATOM 810 N N . ALA A 1 104 ? 3.639 0.140 0.601 1.00 88.00 104 ALA A N 1
ATOM 811 C CA . ALA A 1 104 ? 3.703 0.737 1.926 1.00 88.00 104 ALA A CA 1
ATOM 812 C C . ALA A 1 104 ? 3.014 2.109 2.005 1.00 88.00 104 ALA A C 1
ATOM 814 O O . ALA A 1 104 ? 2.359 2.383 3.008 1.00 88.00 104 ALA A O 1
ATOM 815 N N . SER A 1 105 ? 3.081 2.940 0.959 1.00 84.19 105 SER A N 1
ATOM 816 C CA . SER A 1 105 ? 2.360 4.220 0.939 1.00 84.19 105 SER A CA 1
ATOM 817 C C . SER A 1 105 ? 0.845 4.017 0.959 1.00 84.19 105 SER A C 1
ATOM 819 O O . SER A 1 105 ? 0.150 4.742 1.657 1.00 84.19 105 SER A O 1
ATOM 821 N N . LEU A 1 106 ? 0.330 2.940 0.351 1.00 82.88 106 LEU A N 1
ATOM 822 C CA . LEU A 1 106 ? -1.079 2.531 0.494 1.00 82.88 106 LEU A CA 1
ATOM 823 C C . LEU A 1 106 ? -1.481 2.146 1.937 1.00 82.88 106 LEU A C 1
ATOM 825 O O . LEU A 1 106 ? -2.672 2.021 2.229 1.00 82.88 106 LEU A O 1
ATOM 829 N N . LEU A 1 107 ? -0.514 1.922 2.833 1.00 80.94 107 LEU A N 1
ATOM 830 C CA . LEU A 1 107 ? -0.726 1.747 4.277 1.00 80.94 107 LEU A CA 1
ATOM 831 C C . LEU A 1 107 ? -0.546 3.062 5.061 1.00 80.94 107 LEU A C 1
ATOM 833 O O . LEU A 1 107 ? -0.650 3.044 6.284 1.00 80.94 107 LEU A O 1
ATOM 837 N N . GLY A 1 108 ? -0.261 4.175 4.377 1.00 78.00 108 GLY A N 1
ATOM 838 C CA . GLY A 1 108 ? 0.131 5.463 4.956 1.00 78.00 108 GLY A CA 1
ATOM 839 C C . GLY A 1 108 ? 1.545 5.469 5.542 1.00 78.00 108 GLY A C 1
ATOM 840 O O . GLY A 1 108 ? 1.868 6.276 6.407 1.00 78.00 108 GLY A O 1
ATOM 841 N N . ILE A 1 109 ? 2.410 4.552 5.097 1.00 80.69 109 ILE A N 1
ATOM 842 C CA . ILE A 1 109 ? 3.804 4.460 5.537 1.00 80.69 109 ILE A CA 1
ATOM 843 C C . ILE A 1 109 ? 4.706 4.945 4.409 1.00 80.69 109 ILE A C 1
ATOM 845 O O . ILE A 1 109 ? 4.568 4.525 3.266 1.00 80.69 109 ILE A O 1
ATOM 849 N N . ALA A 1 110 ? 5.706 5.758 4.749 1.00 69.44 110 ALA A N 1
ATOM 850 C CA . ALA A 1 110 ? 6.731 6.200 3.804 1.00 69.44 110 ALA A CA 1
ATOM 851 C C . ALA A 1 110 ? 6.199 6.987 2.590 1.00 69.44 110 ALA A C 1
ATOM 853 O O . ALA A 1 110 ? 6.743 6.870 1.490 1.00 69.44 110 ALA A O 1
ATOM 854 N N . LEU A 1 111 ? 5.159 7.797 2.801 1.00 69.44 111 LEU A N 1
ATOM 855 C CA . LEU A 1 111 ? 4.582 8.691 1.789 1.00 69.44 111 LEU A CA 1
ATOM 856 C C . LEU A 1 111 ? 5.641 9.648 1.210 1.00 69.44 111 LEU A C 1
ATOM 858 O O . LEU A 1 111 ? 5.705 9.844 0.001 1.00 69.44 111 LEU A O 1
ATOM 862 N N . ASP A 1 112 ? 6.562 10.114 2.054 1.00 67.38 112 ASP A N 1
ATOM 863 C CA . ASP A 1 112 ? 7.741 10.909 1.685 1.00 67.38 112 ASP A CA 1
ATOM 864 C C . ASP A 1 112 ? 8.707 10.187 0.727 1.00 67.38 112 ASP A C 1
ATOM 866 O O . ASP A 1 112 ? 9.325 10.797 -0.137 1.00 67.38 112 ASP A O 1
ATOM 870 N N . LEU A 1 113 ? 8.843 8.862 0.840 1.00 64.06 113 LEU A N 1
ATOM 871 C CA . LEU A 1 113 ? 9.714 8.084 -0.050 1.00 64.06 113 LEU A CA 1
ATOM 872 C C . LEU A 1 113 ? 9.061 7.785 -1.404 1.00 64.06 113 LEU A C 1
ATOM 874 O O . LEU A 1 113 ? 9.749 7.305 -2.314 1.00 64.06 113 LEU A O 1
ATOM 878 N N . TYR A 1 114 ? 7.752 8.009 -1.515 1.00 60.97 114 TYR A N 1
ATOM 879 C CA . TYR A 1 114 ? 7.003 7.912 -2.759 1.00 60.97 114 TYR A CA 1
ATOM 880 C C . TYR A 1 114 ? 7.060 9.226 -3.554 1.00 60.97 114 TYR A C 1
ATOM 882 O O . TYR A 1 114 ? 7.171 9.162 -4.775 1.00 60.97 114 TYR A O 1
ATOM 890 N N . THR A 1 115 ? 7.102 10.386 -2.885 1.00 54.78 115 THR A N 1
ATOM 891 C CA . THR A 1 115 ? 7.212 11.714 -3.524 1.00 54.78 115 THR A CA 1
ATOM 892 C C . THR A 1 115 ? 8.567 11.989 -4.184 1.00 54.78 115 THR A C 1
ATOM 894 O O . THR A 1 115 ? 8.649 12.822 -5.075 1.00 54.78 115 THR A O 1
ATOM 897 N N . ASP A 1 116 ? 9.624 11.262 -3.807 1.00 53.75 116 ASP A N 1
ATOM 898 C CA . ASP A 1 116 ? 10.954 11.366 -4.437 1.00 53.75 116 ASP A CA 1
ATOM 899 C C . ASP A 1 116 ? 11.086 10.554 -5.750 1.00 53.75 116 ASP A C 1
ATOM 901 O O . ASP A 1 116 ? 12.184 10.406 -6.299 1.00 53.75 116 ASP A O 1
ATOM 905 N N . LEU A 1 117 ? 9.999 9.957 -6.254 1.00 50.59 117 LEU A N 1
ATOM 906 C CA . LEU A 1 117 ? 9.998 9.273 -7.549 1.00 50.59 117 LEU A CA 1
ATOM 907 C C . LEU A 1 117 ? 9.654 10.278 -8.661 1.00 50.59 117 LEU A C 1
ATOM 909 O O . LEU A 1 117 ? 8.660 10.978 -8.524 1.00 50.59 117 LEU A O 1
ATOM 913 N N . PRO A 1 118 ? 10.425 10.345 -9.765 1.00 47.81 118 PRO A N 1
ATOM 914 C CA . PRO A 1 118 ? 10.117 11.252 -10.869 1.00 47.81 118 PRO A CA 1
ATOM 915 C C . PRO A 1 118 ? 8.684 11.039 -11.391 1.00 47.81 118 PRO A C 1
ATOM 917 O O . PRO A 1 118 ? 8.273 9.895 -11.620 1.00 47.81 118 PRO A O 1
ATOM 920 N N . ASP A 1 119 ? 7.974 12.163 -11.541 1.00 42.28 119 ASP A N 1
ATOM 921 C CA . ASP A 1 119 ? 6.519 12.350 -11.700 1.00 42.28 119 ASP A CA 1
ATOM 922 C C . ASP A 1 119 ? 5.819 11.461 -12.741 1.00 42.28 119 ASP A C 1
ATOM 924 O O . ASP A 1 119 ? 4.636 11.162 -12.600 1.00 42.28 119 ASP A O 1
ATOM 928 N N . ASP A 1 120 ? 6.525 10.948 -13.747 1.00 41.56 120 ASP A N 1
ATOM 929 C CA . ASP A 1 120 ? 5.913 10.285 -14.910 1.00 41.56 120 ASP A CA 1
ATOM 930 C C . ASP A 1 120 ? 5.249 8.919 -14.608 1.00 41.56 120 ASP A C 1
ATOM 932 O O . ASP A 1 120 ? 4.763 8.236 -15.509 1.00 41.56 120 ASP A O 1
ATOM 936 N N . THR A 1 121 ? 5.238 8.476 -13.345 1.00 41.66 121 THR A N 1
ATOM 937 C CA . THR A 1 121 ? 4.598 7.218 -12.914 1.00 41.66 121 THR A CA 1
ATOM 938 C C . THR A 1 121 ? 3.773 7.342 -11.630 1.00 41.66 121 THR A C 1
ATOM 940 O O . THR A 1 121 ? 3.355 6.313 -11.079 1.00 41.66 121 THR A O 1
ATOM 943 N N . ALA A 1 122 ? 3.571 8.559 -11.120 1.00 43.88 122 ALA A N 1
ATOM 944 C CA . ALA A 1 122 ? 2.720 8.800 -9.966 1.00 43.88 122 ALA A CA 1
ATOM 945 C C . ALA A 1 122 ? 1.254 8.652 -10.399 1.00 43.88 122 ALA A C 1
ATOM 947 O O . ALA A 1 122 ? 0.716 9.465 -11.143 1.00 43.88 122 ALA A O 1
ATOM 948 N N . VAL A 1 123 ? 0.601 7.577 -9.955 1.00 46.47 123 VAL A N 1
ATOM 949 C CA . VAL A 1 123 ? -0.863 7.594 -9.856 1.00 46.47 123 VAL A CA 1
ATOM 950 C C . VAL A 1 123 ? -1.159 8.674 -8.824 1.00 46.47 123 VAL A C 1
ATOM 952 O O . VAL A 1 123 ? -0.520 8.640 -7.772 1.00 46.47 123 VAL A O 1
ATOM 955 N N . GLU A 1 124 ? -2.052 9.626 -9.116 1.00 45.78 124 GLU A N 1
ATOM 956 C CA . GLU A 1 124 ? -2.487 10.629 -8.135 1.00 45.78 124 GLU A CA 1
ATOM 957 C C . GLU A 1 124 ? -3.092 9.904 -6.927 1.00 45.78 124 GLU A C 1
ATOM 959 O O . GLU A 1 124 ? -4.267 9.543 -6.888 1.00 45.78 124 GLU A O 1
ATOM 964 N N . ALA A 1 125 ? -2.238 9.580 -5.962 1.00 51.22 125 ALA A N 1
ATOM 965 C CA . ALA A 1 125 ? -2.642 9.056 -4.685 1.00 51.22 125 ALA A CA 1
ATOM 966 C C . ALA A 1 125 ? -3.226 10.236 -3.915 1.00 51.22 125 ALA A C 1
ATOM 968 O O . ALA A 1 125 ? -2.557 11.251 -3.737 1.00 51.22 125 ALA A O 1
ATOM 969 N N . ASP A 1 126 ? -4.467 10.109 -3.453 1.00 64.31 126 ASP A N 1
ATOM 970 C CA . ASP A 1 126 ? -5.023 11.052 -2.489 1.00 64.31 126 ASP A CA 1
ATOM 971 C C . ASP A 1 126 ? -4.304 10.841 -1.146 1.00 64.31 126 ASP A C 1
ATOM 973 O O . ASP A 1 126 ? -4.695 10.025 -0.305 1.00 64.31 126 ASP A O 1
ATOM 977 N N . PHE A 1 127 ? -3.164 11.518 -0.995 1.00 61.41 127 PHE A N 1
ATOM 978 C CA . PHE A 1 127 ? -2.295 11.428 0.177 1.00 61.41 127 PHE A CA 1
ATOM 979 C C . PHE A 1 127 ? -3.019 11.857 1.446 1.00 61.41 127 PHE A C 1
ATOM 981 O O . PHE A 1 127 ? -2.822 11.245 2.492 1.00 61.41 127 PHE A O 1
ATOM 988 N N . ALA A 1 128 ? -3.907 12.849 1.348 1.00 67.94 128 ALA A N 1
ATOM 989 C CA . ALA A 1 128 ? -4.701 13.290 2.482 1.00 67.94 128 ALA A CA 1
ATOM 990 C C . ALA A 1 128 ? -5.620 12.164 2.972 1.00 67.94 128 ALA A C 1
ATOM 992 O O . ALA A 1 128 ? -5.783 11.982 4.180 1.00 67.94 128 ALA A O 1
ATOM 993 N N . LEU A 1 129 ? -6.182 11.375 2.051 1.00 69.88 129 LEU A N 1
ATOM 994 C CA . LEU A 1 129 ? -7.030 10.240 2.400 1.00 69.88 129 LEU A CA 1
ATOM 995 C C . LEU A 1 129 ? -6.210 9.105 3.019 1.00 69.88 129 LEU A C 1
ATOM 997 O O . LEU A 1 129 ? -6.633 8.511 4.009 1.00 69.88 129 LEU A O 1
ATOM 1001 N N . GLN A 1 130 ? -5.022 8.825 2.481 1.00 64.38 130 GLN A N 1
ATOM 1002 C CA . GLN A 1 130 ? -4.119 7.806 3.030 1.00 64.38 130 GLN A CA 1
ATOM 1003 C C . GLN A 1 130 ? -3.610 8.174 4.427 1.00 64.38 130 GLN A C 1
ATOM 1005 O O . GLN A 1 130 ? -3.612 7.319 5.315 1.00 64.38 130 GLN A O 1
ATOM 1010 N N . ASP A 1 131 ? -3.243 9.437 4.644 1.00 72.75 131 ASP A N 1
ATOM 1011 C CA . ASP A 1 131 ? -2.851 9.966 5.951 1.00 72.75 131 ASP A CA 1
ATOM 1012 C C . ASP A 1 131 ? -3.991 9.860 6.960 1.00 72.75 131 ASP A C 1
ATOM 1014 O O . ASP A 1 131 ? -3.791 9.388 8.079 1.00 72.75 131 ASP A O 1
ATOM 1018 N N . ALA A 1 132 ? -5.207 10.245 6.570 1.00 72.44 132 ALA A N 1
ATOM 1019 C CA . ALA A 1 132 ? -6.364 10.168 7.455 1.00 72.44 132 ALA A CA 1
ATOM 1020 C C . ALA A 1 132 ? -6.722 8.712 7.809 1.00 72.44 132 ALA A C 1
ATOM 1022 O O . ALA A 1 132 ? -7.028 8.410 8.962 1.00 72.44 132 ALA A O 1
ATOM 1023 N N . GLN A 1 133 ? -6.596 7.786 6.854 1.00 76.19 133 GLN A N 1
ATOM 1024 C CA . GLN A 1 133 ? -6.753 6.352 7.102 1.00 76.19 133 GLN A CA 1
ATOM 1025 C C . GLN A 1 133 ? -5.674 5.788 8.033 1.00 76.19 133 GLN A C 1
ATOM 1027 O O . GLN A 1 133 ? -5.970 4.934 8.869 1.00 76.19 133 GLN A O 1
ATOM 1032 N N . ALA A 1 134 ? -4.420 6.219 7.888 1.00 74.94 134 ALA A N 1
ATOM 1033 C CA . ALA A 1 134 ? -3.339 5.804 8.776 1.00 74.94 134 ALA A CA 1
ATOM 1034 C C . ALA A 1 134 ? -3.507 6.374 10.187 1.00 74.94 134 ALA A C 1
ATOM 1036 O O . ALA A 1 134 ? -3.334 5.635 11.154 1.00 74.94 134 ALA A O 1
ATOM 1037 N N . ALA A 1 135 ? -3.916 7.639 10.307 1.00 77.00 135 ALA A N 1
ATOM 1038 C CA . ALA A 1 135 ? -4.255 8.256 11.583 1.00 77.00 135 ALA A CA 1
ATOM 1039 C C . ALA A 1 135 ? -5.374 7.475 12.285 1.00 77.00 135 ALA A C 1
ATOM 1041 O O . ALA A 1 135 ? -5.203 7.071 13.429 1.00 77.00 135 ALA A O 1
ATOM 1042 N N . TRP A 1 136 ? -6.455 7.146 11.572 1.00 85.19 136 TRP A N 1
ATOM 1043 C CA . TRP A 1 136 ? -7.543 6.321 12.102 1.00 85.19 136 TRP A CA 1
ATOM 1044 C C . TRP A 1 136 ? -7.042 4.981 12.653 1.00 85.19 136 TRP A C 1
ATOM 1046 O O . TRP A 1 136 ? -7.344 4.614 13.786 1.00 85.19 136 TRP A O 1
ATOM 1056 N N . ARG A 1 137 ? -6.205 4.267 11.893 1.00 78.75 137 ARG A N 1
ATOM 1057 C CA . ARG A 1 137 ? -5.633 2.984 12.340 1.00 78.75 137 ARG A CA 1
ATOM 1058 C C . ARG A 1 137 ? -4.696 3.137 13.538 1.00 78.75 137 ARG A C 1
ATOM 1060 O O . ARG A 1 137 ? -4.668 2.256 14.394 1.00 78.75 137 ARG A O 1
ATOM 1067 N N . SER A 1 138 ? -3.936 4.230 13.605 1.00 74.44 138 SER A N 1
ATOM 1068 C CA . SER A 1 138 ? -3.074 4.537 14.750 1.00 74.44 138 SER A CA 1
ATOM 1069 C C . SER A 1 138 ? -3.892 4.757 16.021 1.00 74.44 138 SER A C 1
ATOM 1071 O O . SER A 1 138 ? -3.518 4.254 17.077 1.00 74.44 138 SER A O 1
ATOM 1073 N N . GLU A 1 139 ? -5.019 5.457 15.919 1.00 83.62 139 GLU A N 1
ATOM 1074 C CA . GLU A 1 139 ? -5.919 5.721 17.048 1.00 83.62 139 GLU A CA 1
ATOM 1075 C C . GLU A 1 139 ? -6.600 4.449 17.547 1.00 83.62 139 GLU A C 1
ATOM 1077 O O . GLU A 1 139 ? -6.644 4.208 18.751 1.00 83.62 139 GLU A O 1
ATOM 1082 N N . LEU A 1 140 ? -7.025 3.569 16.635 1.00 82.12 140 LEU A N 1
ATOM 1083 C CA . LEU A 1 140 ? -7.490 2.231 17.005 1.00 82.12 140 LEU A CA 1
ATOM 1084 C C . LEU A 1 140 ? -6.428 1.462 17.800 1.00 82.12 140 LEU A C 1
ATOM 1086 O O . LEU A 1 140 ? -6.731 0.881 18.841 1.00 82.12 140 LEU A O 1
ATOM 1090 N N . GLY A 1 141 ? -5.176 1.493 17.333 1.00 73.75 141 GLY A N 1
ATOM 1091 C CA . GLY A 1 141 ? -4.053 0.864 18.022 1.00 73.75 141 GLY A CA 1
ATOM 1092 C C . GLY A 1 141 ? -3.796 1.452 19.412 1.00 73.75 141 GLY A C 1
ATOM 1093 O O . GLY A 1 141 ? -3.581 0.691 20.354 1.00 73.75 141 GLY A O 1
ATOM 1094 N N . ALA A 1 142 ? -3.858 2.778 19.555 1.00 73.81 142 ALA A N 1
ATOM 1095 C CA . ALA A 1 142 ? -3.687 3.470 20.833 1.00 73.81 142 ALA A CA 1
ATOM 1096 C C . ALA A 1 142 ? -4.798 3.123 21.837 1.00 73.81 142 ALA A C 1
ATOM 1098 O O . ALA A 1 142 ? -4.509 2.894 23.008 1.00 73.81 142 ALA A O 1
ATOM 1099 N N . ALA A 1 143 ? -6.039 2.994 21.363 1.00 79.19 143 ALA A N 1
ATOM 1100 C CA . ALA A 1 143 ? -7.182 2.555 22.160 1.00 79.19 143 ALA A CA 1
ATOM 1101 C C . ALA A 1 143 ? -7.206 1.033 22.424 1.00 79.19 143 ALA A C 1
ATOM 1103 O O . ALA A 1 143 ? -8.101 0.533 23.102 1.00 79.19 143 ALA A O 1
ATOM 1104 N N . GLY A 1 144 ? -6.260 0.264 21.868 1.00 82.88 144 GLY A N 1
ATOM 1105 C CA . GLY A 1 144 ? -6.245 -1.198 21.981 1.00 82.88 144 GLY A CA 1
ATOM 1106 C C . GLY A 1 144 ? -7.417 -1.887 21.271 1.00 82.88 144 GLY A C 1
ATOM 1107 O O . GLY A 1 144 ? -7.776 -3.014 21.618 1.00 82.88 144 GLY A O 1
ATOM 1108 N N . LEU A 1 145 ? -8.026 -1.224 20.285 1.00 83.69 145 LEU A N 1
ATOM 1109 C CA . LEU A 1 145 ? -9.206 -1.692 19.567 1.00 83.69 145 LEU A CA 1
ATOM 1110 C C . LEU A 1 145 ? -8.847 -2.251 18.188 1.00 83.69 145 LEU A C 1
ATOM 1112 O O . LEU A 1 145 ? -7.987 -1.750 17.468 1.00 83.69 145 LEU A O 1
ATOM 1116 N N . VAL A 1 146 ? -9.582 -3.286 17.784 1.00 84.06 146 VAL A N 1
ATOM 1117 C CA . VAL A 1 146 ? -9.654 -3.725 16.384 1.00 84.06 146 VAL A CA 1
ATOM 1118 C C . VAL A 1 146 ? -10.813 -3.019 15.686 1.00 84.06 146 VAL A C 1
ATOM 1120 O O . VAL A 1 146 ? -11.797 -2.668 16.332 1.00 84.06 146 VAL A O 1
ATOM 1123 N N . GLU A 1 147 ? -10.749 -2.866 14.361 1.00 80.31 147 GLU A N 1
ATOM 1124 C CA . GLU A 1 147 ? -11.755 -2.119 13.585 1.00 80.31 147 GLU A CA 1
ATOM 1125 C C . GLU A 1 147 ? -13.193 -2.590 13.861 1.00 80.31 147 GLU A C 1
ATOM 1127 O O . GLU A 1 147 ? -14.072 -1.778 14.115 1.00 80.31 147 GLU A O 1
ATOM 1132 N N . LYS A 1 148 ? -13.425 -3.907 13.944 1.00 82.44 148 LYS A N 1
ATOM 1133 C CA . LYS A 1 148 ? -14.745 -4.467 14.285 1.00 82.44 148 LYS A CA 1
ATOM 1134 C C . LYS A 1 148 ? -15.245 -4.049 15.677 1.00 82.44 148 LYS A C 1
ATOM 1136 O O . LYS A 1 148 ? -16.444 -3.841 15.863 1.00 82.44 148 LYS A O 1
ATOM 1141 N N . ALA A 1 149 ? -14.342 -3.958 16.653 1.00 83.00 149 ALA A N 1
ATOM 1142 C CA . ALA A 1 149 ? -14.679 -3.534 18.008 1.00 83.00 149 ALA A CA 1
ATOM 1143 C C . ALA A 1 149 ? -15.006 -2.038 18.037 1.00 83.00 149 ALA A C 1
ATOM 1145 O O . ALA A 1 149 ? -16.011 -1.653 18.622 1.00 83.00 149 ALA A O 1
ATOM 1146 N N . ALA A 1 150 ? -14.225 -1.221 17.326 1.00 83.88 150 ALA A N 1
ATOM 1147 C CA . ALA A 1 150 ? -14.513 0.199 17.173 1.00 83.88 150 ALA A CA 1
ATOM 1148 C C . ALA A 1 150 ? -15.822 0.455 16.419 1.00 83.88 150 ALA A C 1
ATOM 1150 O O . ALA A 1 150 ? -16.571 1.334 16.820 1.00 83.88 150 ALA A O 1
ATOM 1151 N N . ILE A 1 151 ? -16.153 -0.342 15.397 1.00 86.81 151 ILE A N 1
ATOM 1152 C CA . ILE A 1 151 ? -17.448 -0.228 14.713 1.00 86.81 151 ILE A CA 1
ATOM 1153 C C . ILE A 1 151 ? -18.602 -0.505 15.670 1.00 86.81 151 ILE A C 1
ATOM 1155 O O . ILE A 1 151 ? -19.565 0.251 15.699 1.00 86.81 151 ILE A O 1
ATOM 1159 N N . SER A 1 152 ? -18.487 -1.554 16.485 1.00 86.19 152 SER A N 1
ATOM 1160 C CA . SER A 1 152 ? -19.529 -1.888 17.463 1.00 86.19 152 SER A CA 1
ATOM 1161 C C . SER A 1 152 ? -19.693 -0.770 18.498 1.00 86.19 152 SER A C 1
ATOM 1163 O O . SER A 1 152 ? -20.812 -0.350 18.766 1.00 86.19 152 SER A O 1
ATOM 1165 N N . LEU A 1 153 ? -18.574 -0.248 19.011 1.00 86.56 153 LEU A N 1
ATOM 1166 C CA . LEU A 1 153 ? -18.546 0.841 19.986 1.00 86.56 153 LEU A CA 1
ATOM 1167 C C . LEU A 1 153 ? -19.156 2.134 19.425 1.00 86.56 153 LEU A C 1
ATOM 1169 O O . LEU A 1 153 ? -19.999 2.760 20.056 1.00 86.56 153 LEU A O 1
ATOM 1173 N N . LEU A 1 154 ? -18.749 2.527 18.218 1.00 87.94 154 LEU A N 1
ATOM 1174 C CA . LEU A 1 154 ? -19.199 3.773 17.603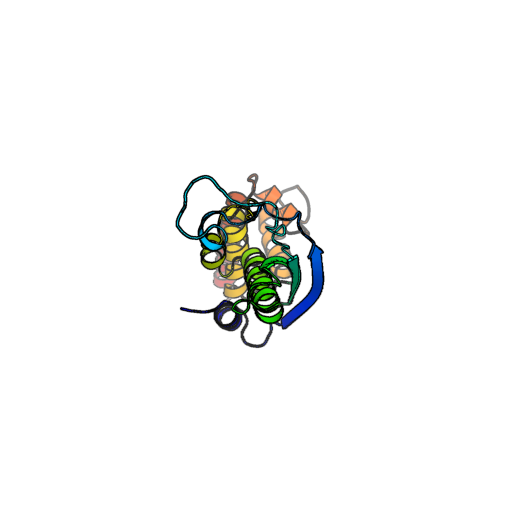 1.00 87.94 154 LEU A CA 1
ATOM 1175 C C 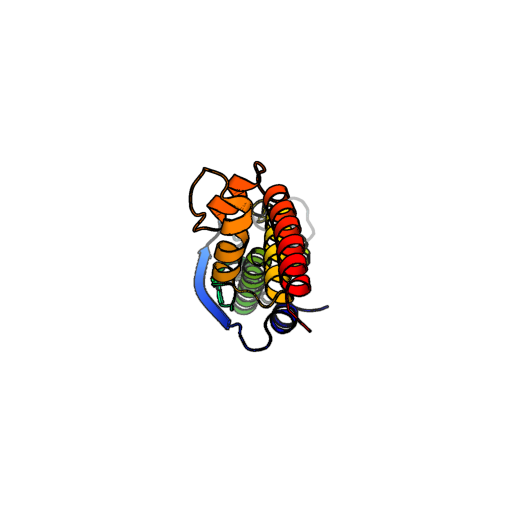. LEU A 1 154 ? -20.605 3.666 17.031 1.00 87.94 154 LEU A C 1
ATOM 1177 O O . LEU A 1 154 ? -21.307 4.670 16.990 1.00 87.94 154 LEU A O 1
ATOM 1181 N N . SER A 1 155 ? -21.053 2.469 16.644 1.00 85.44 155 SER A N 1
ATOM 1182 C CA . SER A 1 155 ? -22.437 2.263 16.226 1.00 85.44 155 SER A CA 1
ATOM 1183 C C . SER A 1 155 ? -23.410 2.660 17.331 1.00 85.44 155 SER A C 1
ATOM 1185 O O . SER A 1 155 ? -24.453 3.214 17.015 1.00 85.44 155 SER A O 1
ATOM 1187 N N . GLU A 1 156 ? -23.105 2.422 18.607 1.00 78.56 156 GLU A N 1
ATOM 1188 C CA . GLU A 1 156 ? -23.997 2.822 19.705 1.00 78.56 156 GLU A CA 1
ATOM 1189 C C . GLU A 1 156 ? -24.130 4.349 19.816 1.00 78.56 156 GLU A C 1
ATOM 1191 O O . GLU A 1 156 ? -25.203 4.852 20.147 1.00 78.56 156 GLU A O 1
ATOM 1196 N N . LYS A 1 157 ? -23.069 5.089 19.473 1.00 80.50 157 LYS A N 1
ATOM 1197 C CA . LYS A 1 157 ? -23.026 6.557 19.543 1.00 80.50 157 LYS A CA 1
ATOM 1198 C C . LYS A 1 157 ? -23.523 7.242 18.266 1.00 80.50 157 LYS A C 1
ATOM 1200 O O . LYS A 1 157 ? -24.096 8.325 18.336 1.00 80.50 157 LYS A O 1
ATOM 1205 N N . MET A 1 158 ? -23.315 6.622 17.104 1.00 82.31 158 MET A N 1
ATOM 1206 C CA . MET A 1 158 ? -23.553 7.226 15.786 1.00 82.31 158 MET A CA 1
ATOM 1207 C C . MET A 1 158 ? -24.801 6.708 15.062 1.00 82.31 158 MET A C 1
ATOM 1209 O O . MET A 1 158 ? -25.258 7.368 14.134 1.00 82.31 158 MET A O 1
ATOM 1213 N N . ALA A 1 159 ? -25.367 5.556 15.446 1.00 74.50 159 ALA A N 1
ATOM 1214 C CA . ALA A 1 159 ? -26.463 4.931 14.694 1.00 74.50 159 ALA A CA 1
ATOM 1215 C C . ALA A 1 159 ? -27.742 5.779 14.601 1.00 74.50 159 ALA A C 1
ATOM 1217 O O . ALA A 1 159 ? -28.511 5.589 13.660 1.00 74.50 159 ALA A O 1
ATOM 1218 N N . GLY A 1 160 ? -27.988 6.709 15.533 1.00 67.50 160 GLY A N 1
ATOM 1219 C CA . GLY A 1 160 ? -29.231 7.492 15.560 1.00 67.50 160 GLY A CA 1
ATOM 1220 C C . GLY A 1 160 ? -30.476 6.608 15.350 1.00 67.50 160 GLY A C 1
ATOM 1221 O O . GLY A 1 160 ? -30.577 5.532 15.936 1.00 67.50 160 GLY A O 1
ATOM 1222 N N . ASP A 1 161 ? -31.381 7.030 14.457 1.00 55.88 161 ASP A N 1
ATOM 1223 C CA . ASP A 1 161 ? -32.547 6.245 13.998 1.00 55.88 161 ASP A CA 1
ATOM 1224 C C . ASP A 1 161 ? -32.250 5.339 12.775 1.00 55.88 161 ASP A C 1
ATOM 1226 O O . ASP A 1 161 ? -33.144 4.659 12.267 1.00 55.88 161 ASP A O 1
ATOM 1230 N N . ALA A 1 162 ? -31.012 5.324 12.264 1.00 59.22 162 ALA A N 1
ATOM 1231 C CA . ALA A 1 162 ? -30.635 4.669 11.004 1.00 59.22 162 ALA A CA 1
ATOM 1232 C C . ALA A 1 162 ? -30.366 3.153 11.130 1.00 59.22 162 ALA A C 1
ATOM 1234 O O . ALA A 1 162 ? -30.161 2.473 10.124 1.00 59.22 162 ALA A O 1
ATOM 1235 N N . GLY A 1 163 ? -30.426 2.601 12.344 1.00 62.69 163 GLY A N 1
ATOM 1236 C CA . GLY A 1 163 ? -30.125 1.195 12.615 1.00 62.69 163 GLY A CA 1
ATOM 1237 C C . GLY A 1 163 ? -28.630 0.934 12.825 1.00 62.69 163 GLY A C 1
ATOM 1238 O O . GLY A 1 163 ? -27.803 1.834 12.732 1.00 62.69 163 GLY A O 1
ATOM 1239 N N . ALA A 1 164 ? -28.285 -0.308 13.179 1.00 70.44 164 ALA A N 1
ATOM 1240 C CA . ALA A 1 164 ? -26.915 -0.667 13.544 1.00 70.44 164 ALA A CA 1
ATOM 1241 C C . ALA A 1 164 ? -25.940 -0.446 12.374 1.00 70.44 164 ALA A C 1
ATOM 1243 O O . ALA A 1 164 ? -26.116 -1.026 11.301 1.00 70.44 164 ALA A O 1
ATOM 1244 N N . LEU A 1 165 ? -24.898 0.351 12.610 1.00 80.31 165 LEU A N 1
ATOM 1245 C CA . LEU A 1 165 ? -23.805 0.586 11.672 1.00 80.31 165 LEU A CA 1
ATOM 1246 C C . LEU A 1 165 ? -22.859 -0.614 11.764 1.00 80.31 165 LEU A C 1
ATOM 1248 O O . LEU A 1 165 ? -22.364 -0.953 12.840 1.00 80.31 165 LEU A O 1
ATOM 1252 N N . THR A 1 166 ? -22.647 -1.308 10.648 1.00 79.25 166 THR A N 1
ATOM 1253 C CA . THR A 1 166 ? -21.944 -2.606 10.640 1.00 79.25 166 THR A CA 1
ATOM 1254 C C . THR A 1 166 ? -20.614 -2.567 9.906 1.00 79.25 166 THR A C 1
ATOM 1256 O O . THR A 1 166 ? -19.795 -3.477 10.071 1.00 79.25 166 THR A O 1
ATOM 1259 N N . THR A 1 167 ? -20.370 -1.513 9.130 1.00 83.38 167 THR A N 1
ATOM 1260 C CA . THR A 1 167 ? -19.131 -1.305 8.388 1.00 83.38 167 THR A CA 1
ATOM 1261 C C . THR A 1 167 ? -18.516 0.060 8.679 1.00 83.38 167 THR A C 1
ATOM 1263 O O . THR A 1 167 ? -19.178 0.982 9.152 1.00 83.38 167 THR A O 1
ATOM 1266 N N . ILE A 1 168 ? -17.225 0.205 8.366 1.00 80.12 168 ILE A N 1
ATOM 1267 C CA . ILE A 1 168 ? -16.551 1.504 8.441 1.00 80.12 168 ILE A CA 1
ATOM 1268 C C . ILE A 1 168 ? -17.143 2.519 7.456 1.00 80.12 168 ILE A C 1
ATOM 1270 O O . ILE A 1 168 ? -17.164 3.704 7.762 1.00 80.12 168 ILE A O 1
ATOM 1274 N N . ASN A 1 169 ? -17.663 2.072 6.308 1.00 82.44 169 ASN A N 1
ATOM 1275 C CA . ASN A 1 169 ? -18.301 2.972 5.349 1.00 82.44 169 ASN A CA 1
ATOM 1276 C C . ASN A 1 169 ? -19.594 3.548 5.926 1.00 82.44 169 ASN A C 1
ATOM 1278 O O . ASN A 1 169 ? -19.801 4.748 5.812 1.00 82.44 169 ASN A O 1
ATOM 1282 N N . ASP A 1 170 ? -20.385 2.736 6.634 1.00 81.88 170 ASP A N 1
ATOM 1283 C CA . ASP A 1 170 ? -21.609 3.198 7.300 1.00 81.88 170 ASP A CA 1
ATOM 1284 C C . ASP A 1 170 ? -21.286 4.290 8.340 1.00 81.88 170 ASP A C 1
ATOM 1286 O O . ASP A 1 170 ? -21.994 5.287 8.459 1.00 81.88 170 ASP A O 1
ATOM 1290 N N . LEU A 1 171 ? -20.179 4.132 9.077 1.00 83.81 171 LEU A N 1
ATOM 1291 C CA . LEU A 1 171 ? -19.713 5.142 10.033 1.00 83.81 171 LEU A CA 1
ATOM 1292 C C . LEU A 1 171 ? -19.230 6.416 9.344 1.00 83.81 171 LEU A C 1
ATOM 1294 O O . LEU A 1 171 ? -19.541 7.509 9.807 1.00 83.81 171 LEU A O 1
ATOM 1298 N N . LEU A 1 172 ? -18.468 6.283 8.254 1.00 84.56 172 LEU A N 1
ATOM 1299 C CA . LEU A 1 172 ? -17.985 7.423 7.474 1.00 84.56 172 LEU A CA 1
ATOM 1300 C C . LEU A 1 172 ? -19.162 8.203 6.876 1.00 84.56 172 LEU A C 1
ATOM 1302 O O . LEU A 1 172 ? -19.196 9.423 7.008 1.00 84.56 172 LEU A O 1
ATOM 1306 N N . GLU A 1 173 ? -20.162 7.516 6.323 1.00 84.12 173 GLU A N 1
ATOM 1307 C CA . GLU A 1 173 ? -21.417 8.122 5.861 1.00 84.12 173 GLU A CA 1
ATOM 1308 C C . GLU A 1 173 ? -22.162 8.814 7.012 1.00 84.12 173 GLU A C 1
ATOM 1310 O O . GLU A 1 173 ? -22.628 9.944 6.860 1.00 84.12 173 GLU A O 1
ATOM 1315 N N . GLY A 1 174 ? -22.182 8.196 8.197 1.00 81.69 174 GLY A N 1
ATOM 1316 C CA . GLY A 1 174 ? -22.747 8.771 9.420 1.00 81.69 174 GLY A CA 1
ATOM 1317 C C . GLY A 1 174 ? -22.076 10.071 9.886 1.00 81.69 174 GLY A C 1
ATOM 1318 O O . GLY A 1 174 ? -22.688 10.833 10.632 1.00 81.69 174 GLY A O 1
ATOM 1319 N N . THR A 1 175 ? -20.854 10.380 9.429 1.00 83.69 175 THR A N 1
ATOM 1320 C CA . THR A 1 175 ? -20.201 11.675 9.713 1.00 83.69 175 THR A CA 1
ATOM 1321 C C . THR A 1 175 ? -20.733 12.836 8.863 1.00 83.69 175 THR A C 1
ATOM 1323 O O . THR A 1 175 ? -20.489 13.999 9.206 1.00 83.69 175 THR A O 1
ATOM 1326 N N . GLY A 1 176 ? -21.427 12.539 7.757 1.00 82.88 176 GLY A N 1
ATOM 1327 C CA . GLY A 1 176 ? -21.906 13.521 6.779 1.00 82.88 176 GLY A CA 1
ATOM 1328 C C . GLY A 1 176 ? -20.806 14.210 5.961 1.00 82.88 176 GLY A C 1
ATOM 1329 O O . GLY A 1 176 ? -21.082 15.208 5.301 1.00 82.88 176 GLY A O 1
ATOM 1330 N N . GLU A 1 177 ? -19.568 13.715 6.020 1.00 85.31 177 GLU A N 1
ATOM 1331 C CA . GLU A 1 177 ? -18.408 14.249 5.300 1.00 85.31 177 GLU A CA 1
ATOM 1332 C C . GLU A 1 177 ? -17.818 13.197 4.360 1.00 85.31 177 GLU A C 1
ATOM 1334 O O . GLU A 1 177 ? -18.110 12.007 4.468 1.00 85.31 177 GLU A O 1
ATOM 1339 N N . GLU A 1 178 ? -16.912 13.625 3.480 1.00 78.69 178 GLU A N 1
ATOM 1340 C CA . GLU A 1 178 ? -16.214 12.732 2.558 1.00 78.69 178 GLU A CA 1
ATOM 1341 C C . GLU A 1 178 ? -14.693 12.746 2.750 1.00 78.69 178 GLU A C 1
ATOM 1343 O O . GLU A 1 178 ? -14.080 13.693 3.262 1.00 78.69 178 GLU A O 1
ATOM 1348 N N . GLY A 1 179 ? -14.071 11.651 2.311 1.00 75.62 179 GLY A N 1
ATOM 1349 C CA . GLY A 1 179 ? -12.628 11.545 2.174 1.00 75.62 179 GLY A CA 1
ATOM 1350 C C . GLY A 1 179 ? -11.864 11.763 3.494 1.00 75.62 179 GLY A C 1
ATOM 1351 O O . GLY A 1 179 ? -12.235 11.201 4.527 1.00 75.62 179 GLY A O 1
ATOM 1352 N N . PRO A 1 180 ? -10.776 12.554 3.495 1.00 77.94 180 PRO A N 1
ATOM 1353 C CA . PRO A 1 180 ? -9.931 12.751 4.677 1.00 77.94 180 PRO A CA 1
ATOM 1354 C C . PRO A 1 180 ? -10.669 13.351 5.880 1.00 77.94 180 PRO A C 1
ATOM 1356 O O . PRO A 1 180 ? -10.303 13.093 7.027 1.00 77.94 180 PRO A O 1
ATOM 1359 N N . VAL A 1 181 ? -11.686 14.180 5.625 1.00 83.62 181 VAL A N 1
ATOM 1360 C CA . VAL A 1 181 ? -12.430 14.903 6.666 1.00 83.62 181 VAL A CA 1
ATOM 1361 C C . VAL A 1 181 ? -13.328 13.944 7.446 1.00 83.62 181 VAL A C 1
ATOM 1363 O O . VAL A 1 181 ? -13.349 14.009 8.675 1.00 83.62 181 VAL A O 1
ATOM 1366 N N . ALA A 1 182 ? -13.969 12.995 6.757 1.00 83.62 182 ALA A N 1
ATOM 1367 C CA . ALA A 1 182 ? -14.776 11.945 7.380 1.00 83.62 182 ALA A CA 1
ATOM 1368 C C . ALA A 1 182 ? -13.963 11.118 8.386 1.00 83.62 182 ALA A C 1
ATOM 1370 O O . ALA A 1 182 ? -14.375 10.921 9.527 1.00 83.62 182 ALA A O 1
ATOM 1371 N N . TYR A 1 183 ? -12.748 10.711 8.003 1.00 86.50 183 TYR A N 1
ATOM 1372 C CA . TYR A 1 183 ? -11.851 9.968 8.891 1.00 86.50 183 TYR A CA 1
ATOM 1373 C C . TYR A 1 183 ? -11.417 10.776 10.118 1.00 86.50 183 TYR A C 1
ATOM 1375 O O . TYR A 1 183 ? -11.326 10.218 11.207 1.00 86.50 183 TYR A O 1
ATOM 1383 N N . ARG A 1 184 ? -11.168 12.085 9.978 1.00 88.94 184 ARG A N 1
ATOM 1384 C CA . ARG A 1 184 ? -10.810 12.938 11.125 1.00 88.94 184 ARG A CA 1
ATOM 1385 C C . ARG A 1 184 ? -11.961 13.080 12.114 1.00 88.94 184 ARG A C 1
ATOM 1387 O O . ARG A 1 184 ? -11.733 12.910 13.305 1.00 88.94 184 ARG A O 1
ATOM 1394 N N . LYS A 1 185 ? -13.187 13.299 11.629 1.00 88.62 185 LYS A N 1
ATOM 1395 C CA . LYS A 1 185 ? -14.375 13.315 12.494 1.00 88.62 185 LYS A CA 1
ATOM 1396 C C . LYS A 1 185 ? -14.578 11.976 13.198 1.00 88.62 185 LYS A C 1
ATOM 1398 O O . LYS A 1 185 ? -14.858 11.944 14.388 1.00 88.62 185 LYS A O 1
ATOM 1403 N N . LEU A 1 186 ? -14.381 10.864 12.490 1.00 90.69 186 LEU A N 1
ATOM 1404 C CA . LEU A 1 186 ? -14.512 9.534 13.084 1.00 90.69 186 LEU A CA 1
ATOM 1405 C C . LEU A 1 186 ? -13.489 9.293 14.212 1.00 90.69 186 LEU A C 1
ATOM 1407 O O . LEU A 1 186 ? -13.823 8.681 15.224 1.00 90.69 186 LEU A O 1
ATOM 1411 N N . ILE A 1 187 ? -12.261 9.808 14.068 1.00 91.25 187 ILE A N 1
ATOM 1412 C CA . ILE A 1 187 ? -11.233 9.789 15.123 1.00 91.25 187 ILE A CA 1
ATOM 1413 C C . ILE A 1 187 ? -11.674 10.589 16.353 1.00 91.25 187 ILE A C 1
ATOM 1415 O O . ILE A 1 187 ? -11.485 10.123 17.474 1.00 91.25 187 ILE A O 1
ATOM 1419 N N . GLU A 1 188 ? -12.235 11.783 16.160 1.00 92.06 188 GLU A N 1
ATOM 1420 C CA . GLU A 1 188 ? -12.719 12.624 17.263 1.00 92.06 188 GLU A CA 1
ATOM 1421 C C . GLU A 1 188 ? -13.806 11.896 18.061 1.00 92.06 188 GLU A C 1
ATOM 1423 O O . GLU A 1 188 ? -13.666 11.732 19.272 1.00 92.06 188 GLU A O 1
ATOM 1428 N N . VAL A 1 189 ? -14.805 11.335 17.371 1.00 90.69 189 VAL A N 1
ATOM 1429 C CA . VAL A 1 189 ? -15.876 10.556 18.012 1.00 90.69 189 VAL A CA 1
ATOM 1430 C C . VAL A 1 189 ? -15.310 9.333 18.741 1.00 90.69 189 VAL A C 1
ATOM 1432 O O . VAL A 1 189 ? -15.745 9.024 19.852 1.00 90.69 189 VAL A O 1
ATOM 1435 N N . LEU A 1 190 ? -14.321 8.641 18.162 1.00 90.94 190 LEU A N 1
ATOM 1436 C CA . LEU A 1 190 ? -13.665 7.510 18.822 1.00 90.94 190 LEU A CA 1
ATOM 1437 C C . LEU A 1 190 ? -13.003 7.923 20.135 1.00 90.94 190 LEU A C 1
ATOM 1439 O O . LEU A 1 190 ? -13.227 7.263 21.147 1.00 90.94 190 LEU A O 1
ATOM 1443 N N . ARG A 1 191 ? -12.215 9.001 20.129 1.00 90.25 191 ARG A N 1
ATOM 1444 C CA . ARG A 1 191 ? -11.515 9.485 21.326 1.00 90.25 191 ARG A CA 1
ATOM 1445 C C . ARG A 1 191 ? -12.491 9.855 22.435 1.00 90.25 191 ARG A C 1
ATOM 1447 O O . ARG A 1 191 ? -12.328 9.372 23.548 1.00 90.25 191 ARG A O 1
ATOM 1454 N N . GLU A 1 192 ? -13.535 10.613 22.104 1.00 90.69 192 GLU A N 1
ATOM 1455 C CA . GLU A 1 192 ? -14.587 10.977 23.059 1.00 90.69 192 GLU A CA 1
ATOM 1456 C C . GLU A 1 192 ? -15.270 9.738 23.652 1.00 90.69 192 GLU A C 1
ATOM 1458 O O . GLU A 1 192 ? -15.517 9.666 24.849 1.00 90.69 192 GLU A O 1
ATOM 1463 N N . THR A 1 193 ? -15.569 8.734 22.822 1.00 88.25 193 THR A N 1
ATOM 1464 C CA . THR A 1 193 ? -16.248 7.512 23.286 1.00 88.25 193 THR A CA 1
ATOM 1465 C C . THR A 1 193 ? -15.352 6.658 24.179 1.00 88.25 193 THR A C 1
ATOM 1467 O O . THR A 1 193 ? -15.825 6.070 25.146 1.00 88.25 193 THR A O 1
ATOM 1470 N N . VAL A 1 194 ? -14.058 6.566 23.865 1.00 87.25 194 VAL A N 1
ATOM 1471 C CA . VAL A 1 194 ? -13.097 5.824 24.693 1.00 87.25 194 VAL A CA 1
ATOM 1472 C C . VAL A 1 194 ? -12.926 6.503 26.052 1.00 87.25 194 VAL A C 1
ATOM 1474 O O . VAL A 1 194 ? -12.979 5.811 27.064 1.00 87.25 194 VAL A O 1
ATOM 1477 N N . GLU A 1 195 ? -12.803 7.832 26.086 1.00 86.88 195 GLU A N 1
ATOM 1478 C CA . GLU A 1 195 ? -12.700 8.614 27.327 1.00 86.88 195 GLU A CA 1
ATOM 1479 C C . GLU A 1 195 ? -13.948 8.439 28.213 1.00 86.88 195 GLU A C 1
ATOM 1481 O O . GLU A 1 195 ? -13.828 8.094 29.387 1.00 86.88 195 GLU A O 1
ATOM 1486 N N . GLU A 1 196 ? -15.153 8.532 27.637 1.00 85.62 196 GLU A N 1
ATOM 1487 C CA . GLU A 1 196 ? -16.418 8.294 28.355 1.00 85.62 196 GLU A CA 1
ATOM 1488 C C . GLU A 1 196 ? -16.500 6.888 28.978 1.00 85.62 196 GLU A C 1
ATOM 1490 O O . GLU A 1 196 ? -17.015 6.716 30.086 1.00 85.62 196 GLU A O 1
ATOM 1495 N N . VAL A 1 197 ? -16.001 5.865 28.278 1.00 81.69 197 VAL A N 1
ATOM 1496 C CA . VAL A 1 197 ? -16.000 4.478 28.769 1.00 81.69 197 VAL A CA 1
ATOM 1497 C C . VAL A 1 197 ? -14.949 4.262 29.860 1.00 81.69 197 VAL A C 1
ATOM 1499 O O . VAL A 1 197 ? -15.187 3.481 30.788 1.00 81.69 197 VAL A O 1
ATOM 1502 N N . GLU A 1 198 ? -13.796 4.927 29.775 1.00 78.19 198 GLU A N 1
ATOM 1503 C CA . GLU A 1 198 ? -12.766 4.877 30.817 1.00 78.19 198 GLU A CA 1
ATOM 1504 C C . GLU A 1 198 ? -13.226 5.572 32.104 1.00 78.19 198 GLU A C 1
ATOM 1506 O O . GLU A 1 198 ? -13.081 4.991 33.182 1.00 78.19 198 GLU A O 1
ATOM 1511 N N . ASP A 1 199 ? -13.877 6.731 31.996 1.00 73.75 199 ASP A N 1
ATOM 1512 C CA . ASP A 1 199 ? -14.432 7.468 33.138 1.00 73.75 199 ASP A CA 1
ATOM 1513 C C . ASP A 1 199 ? -15.613 6.745 33.807 1.00 73.75 199 ASP A C 1
ATOM 1515 O O . ASP A 1 199 ? -15.850 6.887 35.010 1.00 73.75 199 ASP A O 1
ATOM 1519 N N . ALA A 1 200 ? -16.355 5.924 33.058 1.00 67.25 200 ALA A N 1
ATOM 1520 C CA . ALA A 1 200 ? -17.471 5.134 33.578 1.00 67.25 200 ALA A CA 1
ATOM 1521 C C . ALA A 1 200 ? -17.039 3.875 34.360 1.00 67.25 200 ALA A C 1
ATOM 1523 O O . ALA A 1 200 ? -17.886 3.181 34.938 1.00 67.25 200 ALA A O 1
ATOM 1524 N N . LYS A 1 201 ? -15.742 3.543 34.391 1.00 57.16 201 LYS A N 1
ATOM 1525 C CA . LYS A 1 201 ? -15.232 2.356 35.088 1.00 57.16 201 LYS A CA 1
ATOM 1526 C C . LYS A 1 201 ? -15.117 2.641 36.597 1.00 57.16 201 LYS A C 1
ATOM 1528 O O . LYS A 1 201 ? -14.379 3.544 36.984 1.00 57.16 201 LYS A O 1
ATOM 1533 N N . PRO A 1 202 ? -15.810 1.895 37.482 1.00 47.94 202 PRO A N 1
ATOM 1534 C CA . PRO A 1 202 ? -15.674 2.102 38.921 1.00 47.94 202 PRO A CA 1
ATOM 1535 C C . PRO A 1 202 ? -14.248 1.754 39.377 1.00 47.94 202 PRO A C 1
ATOM 1537 O O . PRO A 1 202 ? -13.701 0.733 38.952 1.00 47.94 202 PRO A O 1
ATOM 1540 N N . ALA A 1 203 ? -13.678 2.627 40.215 1.00 54.69 203 ALA A N 1
ATOM 1541 C CA . ALA A 1 203 ? -12.341 2.502 40.803 1.00 54.69 203 ALA A CA 1
ATOM 1542 C C . ALA A 1 203 ? -12.157 1.238 41.659 1.00 54.69 203 ALA A C 1
ATOM 1544 O O . ALA A 1 203 ? -13.135 0.816 42.323 1.00 54.69 203 ALA A O 1
#

InterPro domains:
  IPR041247 Rad52 family [PF04098] (4-114)
  IPR042525 DNA repair protein Rad52/59/22 superfamily [G3DSA:3.30.390.80] (1-119)

Radius of gyration: 24.55 Å; chains: 1; bounding box: 65×30×82 Å

pLDDT: mean 76.78, std 14.88, range [41.56, 95.81]

Secondary structure (DSSP, 8-state):
---HHHHHHHHHTTS-EEEEEEEEEEEEEEEPP-HHHHS-S-TT---TT---EEEEEEEEEEEEEETTEEEEEEEEEEE-TT-TTS-HHHHHHHHHHHHHHHHHHTTTS-HHHHHTS-GGG-----HHHHHHHHHHHHHHHHTT--HHHHHHHHHHHH-TTS----SHHHHHHHTT--HHHHHHHHHHHHHHHHHHHHHTS--

Organism: NCBI:txid412755

Sequence (203 aa):
MTGIVQRLNVVFGPTWGREVTSIDRIDLPDLPPRHDRDCGEKRGNCRAGHKPRKRIEVITRVRITTPWGNKDATGGHTYFPDNAEQGYADAEQAAISKGMKRAASLLGIALDLYTDLPDDTAVEADFALQDAQAAWRSELGAAGLVEKAAISLLSEKMAGDAGALTTINDLLEGTGEEGPVAYRKLIEVLRETVEEVEDAKPA

Foldseek 3Di:
DQALVNQCCVVANPQKDKDFPDKDKDWDPFADADCDPQVPPDPDDPDPDRDGFTKIKIKIWMWMQGPVGIFIFIFIFIDTCPDPVDDPVNRNVNRRSLRSCVRQVQCVTNVVVNVPDPPPPDDPDPSLLNVLNNVLVVLCVVLVHDQQRLLQLVQVVQVPVVDRRRDPVSQLVSQVDDGNVSSVVSSVSSVVSSVVVVVPDDD